Protein AF-A0A7C2NIB3-F1 (afdb_monomer)

Sequence (224 aa):
MRRVESATGSEGSAADRAAFREVQAKLGQAFFTEKTRFPPSDLFGPLLHAPRVARGVLELGGALRNLGGSATGDGASLPEDVVEFVAFVVFARMHAEAVSRGRAFAYLRPMFNHLPRALHAGVRPEAIEALRRGDDDALLPKERELAGFVRAVLDGSVDDAGWASMRDRLGTRRAIEAASYALLDFFVCRLESVFGLQDATEAELDALLKEAARGAPAARDLSL

Nearest PDB structures (foldseek):
  7bc7-assembly1_A  TM=1.531E-01  e=5.751E+00  Gallus gallus

Radius of gyration: 17.93 Å; Cα contacts (8 Å, |Δi|>4): 253; chains: 1; bounding box: 47×37×53 Å

Solvent-accessible surface area (backbone atoms only — not comparable to full-atom values): 12403 Å² total; per-residue (Å²): 134,81,60,58,66,64,52,89,64,78,62,81,52,76,66,36,33,50,33,31,52,52,42,52,50,52,47,46,44,62,68,67,73,38,90,53,96,56,82,79,72,75,58,56,43,44,32,45,71,43,17,61,57,42,40,52,52,51,51,51,55,48,41,70,70,49,69,27,65,87,44,91,59,101,60,52,46,71,50,62,27,57,52,37,47,43,46,47,45,43,34,30,54,50,19,53,54,20,56,78,66,70,42,92,57,40,49,40,33,64,46,53,70,43,46,60,56,22,30,61,52,16,38,44,69,62,45,56,50,18,43,67,71,68,37,64,84,67,33,53,72,70,56,38,53,52,44,50,50,51,51,24,55,77,70,74,61,67,47,73,66,60,51,47,53,41,26,75,62,59,33,64,68,36,37,51,49,52,53,50,49,34,52,49,50,48,51,51,53,52,49,36,55,73,42,49,58,83,61,50,50,71,67,59,43,53,52,48,51,62,56,44,62,77,74,38,58,80,61,53,75,95,77,117

Mean predicted aligned error: 6.14 Å

Secondary structure (DSSP, 8-state):
-PPPPPP-S--S-HHHHHHHHHHHHHHHHHHHSS--SSPPPTTHHHHTTSHHHHHHHHHHHHHHHHTTTT--STTPPPPHHHHHHHHHHHHHHHHHHHHHTT-S--SHHHHHHHHHHHHHHT--HHHHHHHHHT-GGGS-HHHHHHHHHHHHHHHT---HHHHHHHHHHH-HHHHHHHHHHHHHHHHHHHHHHHTTPPPPPHHHHHHHHHHHHTTPPPPPP---

Foldseek 3Di:
DDFQAFDPLPDDDPVLSVLLVVLCVVVCCVQPVDPPVFHDDPLLRNCSNVSVVSVVLCVLVVCLVCQQPPDPDPSHHDQQLLLLLLLLLLLLVQLVVCVVVVHPANSQASCLRSVLSNLQSQHDLQLSVCSNVVNLVSDDPVSSLLSVLLVCLVVVNDDPVSLVVLCVQSNNVNSVSSSSSSVSSNVSSVSCVVSVHDHDDPVSSVVSSVVSNVPGDHHDDSRD

pLDDT: mean 85.9, std 15.18, range [34.62, 98.81]

Structure (mmCIF, N/CA/C/O backbone):
data_AF-A0A7C2NIB3-F1
#
_entry.id   AF-A0A7C2NIB3-F1
#
loop_
_atom_site.group_PDB
_atom_site.id
_atom_site.type_symbol
_atom_site.label_atom_id
_atom_site.label_alt_id
_atom_site.label_comp_id
_atom_site.label_asym_id
_atom_site.label_entity_id
_atom_site.label_seq_id
_atom_site.pdbx_PDB_ins_code
_atom_site.Cartn_x
_atom_site.Cartn_y
_atom_site.Cartn_z
_atom_site.occupancy
_atom_site.B_iso_or_equiv
_atom_site.auth_seq_id
_atom_site.auth_comp_id
_atom_site.auth_asym_id
_atom_site.auth_atom_id
_atom_site.pdbx_PDB_model_num
ATOM 1 N N . MET A 1 1 ? 23.157 -7.974 -4.456 1.00 54.94 1 MET A N 1
ATOM 2 C CA . MET A 1 1 ? 22.450 -8.126 -5.749 1.00 54.94 1 MET A CA 1
ATOM 3 C C . MET A 1 1 ? 22.761 -6.896 -6.592 1.00 54.94 1 MET A C 1
ATOM 5 O O . MET A 1 1 ? 22.836 -5.825 -6.004 1.00 54.94 1 MET A O 1
ATOM 9 N N . ARG A 1 2 ? 23.022 -7.017 -7.902 1.00 67.94 2 ARG A N 1
ATOM 10 C CA . ARG A 1 2 ? 23.183 -5.829 -8.769 1.00 67.94 2 ARG A CA 1
ATOM 11 C C . ARG A 1 2 ? 21.793 -5.265 -9.094 1.00 67.94 2 ARG A C 1
ATOM 13 O O . ARG A 1 2 ? 20.890 -6.059 -9.343 1.00 67.94 2 ARG A O 1
ATOM 20 N N . ARG A 1 3 ? 21.631 -3.937 -9.052 1.00 76.12 3 ARG A N 1
ATOM 21 C CA . ARG A 1 3 ? 20.379 -3.238 -9.399 1.00 76.12 3 ARG A CA 1
ATOM 22 C C . ARG A 1 3 ? 20.019 -3.531 -10.857 1.00 76.12 3 ARG A C 1
ATOM 24 O O . ARG A 1 3 ? 20.910 -3.549 -11.705 1.00 76.12 3 ARG A O 1
ATOM 31 N N . VAL A 1 4 ? 18.736 -3.751 -11.141 1.00 76.94 4 VAL A N 1
ATOM 32 C CA . VAL A 1 4 ? 18.249 -3.861 -12.524 1.00 76.94 4 VAL A CA 1
ATOM 33 C C . VAL A 1 4 ? 18.304 -2.473 -13.171 1.00 76.94 4 VAL A C 1
ATOM 35 O O . VAL A 1 4 ? 17.746 -1.515 -12.636 1.00 76.94 4 VAL A O 1
ATOM 38 N N . GLU A 1 5 ? 19.013 -2.350 -14.293 1.00 79.19 5 GLU A N 1
ATOM 39 C CA . GLU A 1 5 ? 19.093 -1.103 -15.065 1.00 79.19 5 GLU A CA 1
ATOM 40 C C . GLU A 1 5 ? 17.757 -0.796 -15.761 1.00 79.19 5 GLU A C 1
ATOM 42 O O . GLU A 1 5 ? 16.908 -1.672 -15.903 1.00 79.19 5 GLU A O 1
ATOM 47 N N . SER A 1 6 ? 17.547 0.445 -16.204 1.00 75.12 6 SER A N 1
ATOM 48 C CA . SER A 1 6 ? 16.328 0.803 -16.948 1.00 75.12 6 SER A CA 1
ATOM 49 C C . SER A 1 6 ? 16.349 0.220 -18.364 1.00 75.12 6 SER A C 1
ATOM 51 O O . SER A 1 6 ? 17.412 0.127 -18.975 1.00 75.12 6 SER A O 1
ATOM 53 N N . ALA A 1 7 ? 15.185 -0.158 -18.895 1.00 78.56 7 ALA A N 1
ATOM 54 C CA . ALA A 1 7 ? 15.081 -0.657 -20.267 1.00 78.56 7 ALA A CA 1
ATOM 55 C C . ALA A 1 7 ? 15.297 0.450 -21.310 1.00 78.56 7 ALA A C 1
ATOM 57 O O . ALA A 1 7 ? 14.936 1.610 -21.096 1.00 78.56 7 ALA A O 1
ATOM 58 N N . THR A 1 8 ? 15.855 0.076 -22.461 1.00 79.75 8 THR A N 1
ATOM 59 C CA . THR A 1 8 ? 16.164 0.998 -23.567 1.00 79.75 8 THR A CA 1
ATOM 60 C C . THR A 1 8 ? 14.982 1.211 -24.516 1.00 79.75 8 THR A C 1
ATOM 62 O O . THR A 1 8 ? 14.983 2.161 -25.298 1.00 79.75 8 THR A O 1
ATOM 65 N N . GLY A 1 9 ? 13.974 0.335 -24.464 1.00 75.56 9 GLY A N 1
ATOM 66 C CA . GLY A 1 9 ? 12.799 0.352 -25.340 1.00 75.56 9 GLY A CA 1
ATOM 67 C C . GLY A 1 9 ? 13.006 -0.374 -26.672 1.00 75.56 9 GLY A C 1
ATOM 68 O O . GLY A 1 9 ? 12.119 -0.362 -27.531 1.00 75.56 9 GLY A O 1
ATOM 69 N N . SER A 1 10 ? 14.167 -1.008 -26.855 1.00 83.56 10 SER A N 1
ATOM 70 C CA . SER A 1 10 ? 14.494 -1.814 -28.037 1.00 83.56 10 SER A CA 1
ATOM 71 C C . SER A 1 10 ? 14.255 -3.315 -27.824 1.00 83.56 10 SER A C 1
ATOM 73 O O . SER A 1 10 ? 14.201 -4.078 -28.791 1.00 83.56 10 SER A O 1
ATOM 75 N N . GLU A 1 11 ? 14.048 -3.728 -26.575 1.00 83.12 11 GLU A N 1
ATOM 76 C CA . GLU A 1 11 ? 13.897 -5.114 -26.153 1.00 83.12 11 GLU A CA 1
ATOM 77 C C . GLU A 1 11 ? 12.531 -5.717 -26.557 1.00 83.12 11 GLU A C 1
ATOM 79 O O . GLU A 1 11 ? 11.527 -5.020 -26.724 1.00 83.12 11 GLU A O 1
ATOM 84 N N . GLY A 1 12 ? 12.480 -7.047 -26.697 1.00 86.12 12 GLY A N 1
ATOM 85 C CA . GLY A 1 12 ? 11.232 -7.811 -26.831 1.00 86.12 12 GLY A CA 1
ATOM 86 C C . GLY A 1 12 ? 10.568 -7.813 -28.216 1.00 86.12 12 GLY A C 1
ATOM 87 O O . GLY A 1 12 ? 11.168 -7.510 -29.252 1.00 86.12 12 GLY A O 1
ATOM 88 N N . SER A 1 13 ? 9.301 -8.230 -28.246 1.00 90.56 13 SER A N 1
ATOM 89 C CA . SER A 1 13 ? 8.481 -8.314 -29.460 1.00 90.56 13 SER A CA 1
ATOM 90 C C . SER A 1 13 ? 8.002 -6.934 -29.942 1.00 90.56 13 SER A C 1
ATOM 92 O O . SER A 1 13 ? 8.134 -5.921 -29.256 1.00 90.56 13 SER A O 1
ATOM 94 N N . ALA A 1 14 ? 7.386 -6.867 -31.129 1.00 89.31 14 ALA A N 1
ATOM 95 C CA . ALA A 1 14 ? 6.747 -5.631 -31.598 1.00 89.31 14 ALA A CA 1
ATOM 96 C C . ALA A 1 14 ? 5.637 -5.143 -30.644 1.00 89.31 14 ALA A C 1
ATOM 98 O O . ALA A 1 14 ? 5.482 -3.935 -30.453 1.00 89.31 14 ALA A O 1
ATOM 99 N N . ALA A 1 15 ? 4.909 -6.076 -30.020 1.00 87.38 15 ALA A N 1
ATOM 100 C CA . ALA A 1 15 ? 3.898 -5.769 -29.015 1.00 87.38 15 ALA A CA 1
ATOM 101 C C . ALA A 1 15 ? 4.524 -5.202 -27.732 1.00 87.38 15 ALA A C 1
ATOM 103 O O . ALA A 1 15 ? 3.991 -4.246 -27.173 1.00 87.38 15 ALA A O 1
ATOM 104 N N . ASP A 1 16 ? 5.678 -5.725 -27.304 1.00 79.75 16 ASP A N 1
ATOM 105 C CA . ASP A 1 16 ? 6.391 -5.213 -26.126 1.00 79.75 16 ASP A CA 1
ATOM 106 C C . ASP A 1 16 ? 6.897 -3.790 -26.364 1.00 79.75 16 ASP A C 1
ATOM 108 O O . ASP A 1 16 ? 6.645 -2.906 -25.551 1.00 79.75 16 ASP A O 1
ATOM 112 N N . ARG A 1 17 ? 7.491 -3.516 -27.532 1.00 85.62 17 ARG A N 1
ATOM 113 C CA . ARG A 1 17 ? 7.906 -2.151 -27.901 1.00 85.62 17 ARG A CA 1
ATOM 114 C C . ARG A 1 17 ? 6.730 -1.173 -27.995 1.00 85.62 17 ARG A C 1
ATOM 116 O O . ARG A 1 17 ? 6.889 0.007 -27.691 1.00 85.62 17 ARG A O 1
ATOM 123 N N . ALA A 1 18 ? 5.554 -1.628 -28.435 1.00 85.62 18 ALA A N 1
ATOM 124 C CA . ALA A 1 18 ? 4.346 -0.801 -28.445 1.00 85.62 18 ALA A CA 1
ATOM 125 C C . ALA A 1 18 ? 3.857 -0.494 -27.021 1.00 85.62 18 ALA A C 1
ATOM 127 O O . ALA A 1 18 ? 3.611 0.670 -26.708 1.00 85.62 18 ALA A O 1
ATOM 128 N N . ALA A 1 19 ? 3.800 -1.508 -26.151 1.00 81.81 19 ALA A N 1
ATOM 129 C CA . ALA A 1 19 ? 3.463 -1.334 -24.741 1.00 81.81 19 ALA A CA 1
ATOM 130 C C . ALA A 1 19 ? 4.472 -0.425 -24.021 1.00 81.81 19 ALA A C 1
ATOM 132 O O . ALA A 1 19 ? 4.061 0.427 -23.242 1.00 81.81 19 ALA A O 1
ATOM 133 N N . PHE A 1 20 ? 5.771 -0.536 -24.323 1.00 82.50 20 PHE A N 1
ATOM 134 C CA . PHE A 1 20 ? 6.809 0.336 -23.767 1.00 82.50 20 PHE A CA 1
ATOM 135 C C . PHE A 1 20 ? 6.520 1.803 -24.084 1.00 82.50 20 PHE A C 1
ATOM 137 O O . PHE A 1 20 ? 6.508 2.629 -23.178 1.00 82.50 20 PHE A O 1
ATOM 144 N N . ARG A 1 21 ? 6.224 2.133 -25.351 1.00 84.06 21 ARG A N 1
ATOM 145 C CA . ARG A 1 21 ? 5.883 3.510 -25.750 1.00 84.06 21 ARG A CA 1
ATOM 146 C C . ARG A 1 21 ? 4.613 4.011 -25.069 1.00 84.06 21 ARG A C 1
ATOM 148 O O . ARG A 1 21 ? 4.557 5.170 -24.679 1.00 84.06 21 ARG A O 1
ATOM 155 N N . GLU A 1 22 ? 3.607 3.152 -24.918 1.00 84.56 22 GLU A N 1
ATOM 156 C CA . GLU A 1 22 ? 2.363 3.498 -24.226 1.00 84.56 22 GLU A CA 1
ATOM 157 C C . GLU A 1 22 ? 2.609 3.793 -22.739 1.00 84.56 22 GLU A C 1
ATOM 159 O O . GLU A 1 22 ? 2.170 4.823 -22.230 1.00 84.56 22 GLU A O 1
ATOM 164 N N . VAL A 1 23 ? 3.354 2.919 -22.054 1.00 82.19 23 VAL A N 1
ATOM 165 C CA . VAL A 1 23 ? 3.758 3.109 -20.657 1.00 82.19 23 VAL A CA 1
ATOM 166 C C . VAL A 1 23 ? 4.600 4.370 -20.531 1.00 82.19 23 VAL A C 1
ATOM 168 O O . VAL A 1 23 ? 4.293 5.202 -19.692 1.00 82.19 23 VAL A O 1
ATOM 171 N N . GLN A 1 24 ? 5.599 4.577 -21.388 1.00 78.69 24 GLN A N 1
ATOM 172 C CA . GLN A 1 24 ? 6.429 5.779 -21.371 1.00 78.69 24 GLN A CA 1
ATOM 173 C C . GLN A 1 24 ? 5.615 7.052 -21.632 1.00 78.69 24 GLN A C 1
ATOM 175 O O . GLN A 1 24 ? 5.909 8.075 -21.031 1.00 78.69 24 GLN A O 1
ATOM 180 N N . ALA A 1 25 ? 4.586 7.014 -22.483 1.00 81.94 25 ALA A N 1
ATOM 181 C CA . ALA A 1 25 ? 3.701 8.155 -22.706 1.00 81.94 25 ALA A CA 1
ATOM 182 C C . ALA A 1 25 ? 2.814 8.437 -21.484 1.00 81.94 25 ALA A C 1
ATOM 184 O O . ALA A 1 25 ? 2.706 9.588 -21.069 1.00 81.94 25 ALA A O 1
ATOM 185 N N . LYS A 1 26 ? 2.227 7.397 -20.873 1.00 75.88 26 LYS A N 1
ATOM 186 C CA . LYS A 1 26 ? 1.416 7.512 -19.647 1.00 75.88 26 LYS A CA 1
ATOM 187 C C . LYS A 1 26 ? 2.252 7.984 -18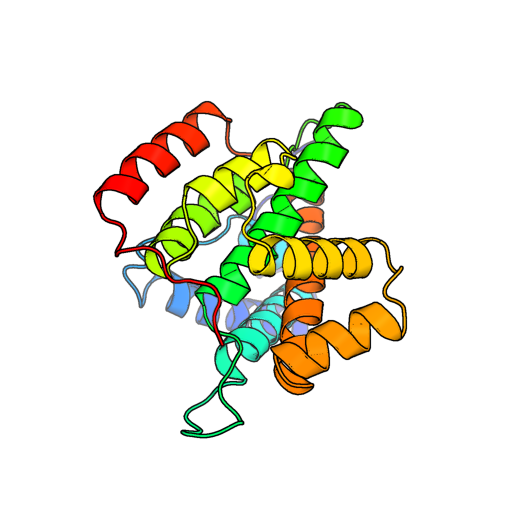.462 1.00 75.88 26 LYS A C 1
ATOM 189 O O . LYS A 1 26 ? 1.851 8.901 -17.756 1.00 75.88 26 LYS A O 1
ATOM 194 N N . LEU A 1 27 ? 3.426 7.384 -18.273 1.00 73.50 27 LEU A N 1
ATOM 195 C CA . LEU A 1 27 ? 4.393 7.801 -17.271 1.00 73.50 27 LEU A CA 1
ATOM 196 C C . LEU A 1 27 ? 4.904 9.195 -17.598 1.00 73.50 27 LEU A C 1
ATOM 198 O O . LEU A 1 27 ? 4.884 10.021 -16.722 1.00 73.50 27 LEU A O 1
ATOM 202 N N . GLY A 1 28 ? 5.265 9.522 -18.835 1.00 67.25 28 GLY A N 1
ATOM 203 C CA . GLY A 1 28 ? 5.685 10.868 -19.227 1.00 67.25 28 GLY A CA 1
ATOM 204 C C . GLY A 1 28 ? 4.611 11.922 -18.945 1.00 67.25 28 GLY A C 1
ATOM 205 O O . GLY A 1 28 ? 4.913 12.975 -18.401 1.00 67.25 28 GLY A O 1
ATOM 206 N N . GLN A 1 29 ? 3.338 11.631 -19.208 1.00 57.28 29 GLN A N 1
ATOM 207 C CA . GLN A 1 29 ? 2.247 12.497 -18.768 1.00 57.28 29 GLN A CA 1
ATOM 208 C C . GLN A 1 29 ? 2.182 12.570 -17.236 1.00 57.28 29 GLN A C 1
ATOM 210 O O . GLN A 1 29 ? 2.213 13.664 -16.690 1.00 57.28 29 GLN A O 1
ATOM 215 N N . ALA A 1 30 ? 2.196 11.455 -16.511 1.00 54.75 30 ALA A N 1
ATOM 216 C CA . ALA A 1 30 ? 2.163 11.472 -15.045 1.00 54.75 30 ALA A CA 1
ATOM 217 C C . ALA A 1 30 ? 3.418 12.099 -14.386 1.00 54.75 30 ALA A C 1
ATOM 219 O O . ALA A 1 30 ? 3.321 12.678 -13.314 1.00 54.75 30 ALA A O 1
ATOM 220 N N . PHE A 1 31 ? 4.584 12.005 -15.029 1.00 48.38 31 PHE A N 1
ATOM 221 C CA . PHE A 1 31 ? 5.898 12.476 -14.579 1.00 48.38 31 PHE A CA 1
ATOM 222 C C . PHE A 1 31 ? 6.129 13.951 -14.945 1.00 48.38 31 PHE A C 1
ATOM 224 O O . PHE A 1 31 ? 6.918 14.613 -14.276 1.00 48.38 31 PHE A O 1
ATOM 231 N N . PHE A 1 32 ? 5.493 14.460 -16.013 1.00 34.84 32 PHE A N 1
ATOM 232 C CA . PHE A 1 32 ? 5.738 15.811 -16.539 1.00 34.84 32 PHE A CA 1
ATOM 233 C C . PHE A 1 32 ? 4.500 16.726 -16.607 1.00 34.84 32 PHE A C 1
ATOM 235 O O . PHE A 1 32 ? 4.678 17.938 -16.715 1.00 34.84 32 PHE A O 1
ATOM 242 N N . THR A 1 33 ? 3.261 16.212 -16.556 1.00 35.78 33 THR A N 1
ATOM 243 C CA . THR A 1 33 ? 2.028 17.042 -16.636 1.00 35.78 33 THR A CA 1
ATOM 244 C C . THR A 1 33 ? 1.405 17.388 -15.291 1.00 35.78 33 THR A C 1
ATOM 246 O O . THR A 1 33 ? 0.602 18.314 -15.215 1.00 35.78 33 THR A O 1
ATOM 249 N N . GLU A 1 34 ? 1.875 16.781 -14.209 1.00 35.97 34 GLU A N 1
ATOM 250 C CA . GLU A 1 34 ? 1.779 17.388 -12.893 1.00 35.97 34 GLU A CA 1
ATOM 251 C C . GLU A 1 34 ? 3.192 17.738 -12.446 1.00 35.97 34 GLU A C 1
ATOM 253 O O . GLU A 1 34 ? 4.117 16.934 -12.537 1.00 35.97 34 GLU A O 1
ATOM 258 N N . LYS A 1 35 ? 3.356 18.933 -11.883 1.00 34.62 35 LYS A N 1
ATOM 259 C CA . LYS A 1 35 ? 4.322 19.129 -10.804 1.00 34.62 35 LYS A CA 1
ATOM 260 C C . LYS A 1 35 ? 3.892 18.190 -9.673 1.00 34.62 35 LYS A C 1
ATOM 262 O O . LYS A 1 35 ? 3.288 18.656 -8.707 1.00 34.62 35 LYS A O 1
ATOM 267 N N . THR A 1 36 ? 4.063 16.876 -9.825 1.00 42.44 36 THR A N 1
ATOM 268 C CA . THR A 1 36 ? 3.642 15.939 -8.798 1.00 42.44 36 THR A CA 1
ATOM 269 C C . THR A 1 36 ? 4.452 16.329 -7.581 1.00 42.44 36 THR A C 1
ATOM 271 O O . THR A 1 36 ? 5.681 16.358 -7.597 1.00 42.44 36 THR A O 1
ATOM 274 N N . ARG A 1 37 ? 3.755 16.719 -6.515 1.00 48.41 37 ARG A N 1
ATOM 275 C CA . ARG A 1 37 ? 4.363 17.110 -5.239 1.00 48.41 37 ARG A CA 1
ATOM 276 C C . ARG A 1 37 ? 5.290 16.008 -4.689 1.00 48.41 37 ARG A C 1
ATOM 278 O O . ARG A 1 37 ? 6.070 16.273 -3.782 1.00 48.41 37 ARG A O 1
ATOM 285 N N . PHE A 1 38 ? 5.217 14.803 -5.266 1.00 51.25 38 PHE A N 1
ATOM 286 C CA . PHE A 1 38 ? 5.957 13.601 -4.913 1.00 51.25 38 PHE A CA 1
ATOM 287 C C . PHE A 1 38 ? 6.632 13.008 -6.159 1.00 51.25 38 PHE A C 1
ATOM 289 O O . PHE A 1 38 ? 5.987 12.927 -7.212 1.00 51.25 38 PHE A O 1
ATOM 296 N N . PRO A 1 39 ? 7.915 12.613 -6.071 1.00 51.59 39 PRO A N 1
ATOM 297 C CA . PRO A 1 39 ? 8.613 11.980 -7.177 1.00 51.59 39 PRO A CA 1
ATOM 298 C C . PRO A 1 39 ? 7.966 10.627 -7.518 1.00 51.59 39 PRO A C 1
ATOM 300 O O . PRO A 1 39 ? 7.403 9.962 -6.644 1.00 51.59 39 PRO A O 1
ATOM 303 N N . PRO A 1 40 ? 8.027 10.206 -8.785 1.00 60.03 40 PRO A N 1
ATOM 304 C CA . PRO A 1 40 ? 7.500 8.917 -9.205 1.00 60.03 40 PRO A CA 1
ATOM 305 C C . PRO A 1 40 ? 8.293 7.759 -8.586 1.00 60.03 40 PRO A C 1
ATOM 307 O O . PRO A 1 40 ? 9.484 7.892 -8.314 1.00 60.03 40 PRO A O 1
ATOM 310 N N . SER A 1 41 ? 7.640 6.607 -8.392 1.00 71.06 41 SER A N 1
ATOM 311 C CA . SER A 1 41 ? 8.321 5.414 -7.871 1.00 71.06 41 SER A CA 1
ATOM 312 C C . SER A 1 41 ? 9.394 4.920 -8.851 1.00 71.06 41 SER A C 1
ATOM 314 O O . SER A 1 41 ? 9.122 4.681 -10.033 1.00 71.06 41 SER A O 1
ATOM 316 N N . ASP A 1 42 ? 10.595 4.688 -8.316 1.00 81.81 42 ASP A N 1
ATOM 317 C CA . ASP A 1 42 ? 11.747 4.070 -8.986 1.00 81.81 42 ASP A CA 1
ATOM 318 C C . ASP A 1 42 ? 11.441 2.676 -9.574 1.00 81.81 42 ASP A C 1
ATOM 320 O O . ASP A 1 42 ? 12.200 2.176 -10.409 1.00 81.81 42 ASP A O 1
ATOM 324 N N . LEU A 1 43 ? 10.328 2.049 -9.169 1.00 85.62 43 LEU A N 1
ATOM 325 C CA . LEU A 1 43 ? 9.849 0.751 -9.647 1.00 85.62 43 LEU A CA 1
ATOM 326 C C . LEU A 1 43 ? 9.714 0.675 -11.169 1.00 85.62 43 LEU A C 1
ATOM 328 O O . LEU A 1 43 ? 9.995 -0.368 -11.768 1.00 85.62 43 LEU A O 1
ATOM 332 N N . PHE A 1 44 ? 9.254 1.754 -11.805 1.00 85.00 44 PHE A N 1
ATOM 333 C CA . PHE A 1 44 ? 8.886 1.684 -13.215 1.00 85.00 44 PHE A CA 1
ATOM 334 C C . PHE A 1 44 ? 10.092 1.555 -14.148 1.00 85.00 44 PHE A C 1
ATOM 336 O O . PHE A 1 44 ? 9.948 0.943 -15.201 1.00 85.00 44 PHE A O 1
ATOM 343 N N . GLY A 1 45 ? 11.279 2.032 -13.758 1.00 86.12 45 GLY A N 1
ATOM 344 C CA . GLY A 1 45 ? 12.497 1.889 -14.567 1.00 86.12 45 GLY A CA 1
ATOM 345 C C . GLY A 1 45 ? 12.810 0.421 -14.902 1.00 86.12 45 GLY A C 1
ATOM 346 O O . GLY A 1 45 ? 12.823 0.061 -16.082 1.00 86.12 45 GLY A O 1
ATOM 347 N N . PRO A 1 46 ? 12.989 -0.455 -13.895 1.00 88.62 46 PRO A N 1
ATOM 348 C CA . PRO A 1 46 ? 13.143 -1.895 -14.106 1.00 88.62 46 PRO A CA 1
ATOM 349 C C . PRO A 1 46 ? 11.934 -2.577 -14.759 1.00 88.62 46 PRO A C 1
ATOM 351 O O . PRO A 1 46 ? 12.111 -3.458 -15.601 1.00 88.62 46 PRO A O 1
ATOM 354 N N . LEU A 1 47 ? 10.700 -2.178 -14.416 1.00 88.81 47 LEU A N 1
ATOM 355 C CA . LEU A 1 47 ? 9.494 -2.793 -14.993 1.00 88.81 47 LEU A CA 1
ATOM 356 C C . LEU A 1 47 ? 9.372 -2.602 -16.505 1.00 88.81 47 LEU A C 1
ATOM 358 O O . LEU A 1 47 ? 8.696 -3.395 -17.160 1.00 88.81 47 LEU A O 1
ATOM 362 N N . LEU A 1 48 ? 10.029 -1.595 -17.081 1.00 87.31 48 LEU A N 1
ATOM 363 C CA . LEU A 1 48 ? 10.021 -1.380 -18.525 1.00 87.31 48 LEU A CA 1
ATOM 364 C C . LEU A 1 48 ? 10.711 -2.502 -19.320 1.00 87.31 48 LEU A C 1
ATOM 366 O O . LEU A 1 48 ? 10.462 -2.606 -20.518 1.00 87.31 48 LEU A O 1
ATOM 370 N N . HIS A 1 49 ? 11.487 -3.387 -18.677 1.00 86.56 49 HIS A N 1
ATOM 371 C CA . HIS A 1 49 ? 11.956 -4.639 -19.299 1.00 86.56 49 HIS A CA 1
ATOM 372 C C . HIS A 1 49 ? 10.813 -5.630 -19.568 1.00 86.56 49 HIS A C 1
ATOM 374 O O . HIS A 1 49 ? 10.935 -6.516 -20.409 1.00 86.56 49 HIS A O 1
ATOM 380 N N . ALA A 1 50 ? 9.685 -5.470 -18.874 1.00 92.06 50 ALA A N 1
ATOM 381 C CA . ALA A 1 50 ? 8.456 -6.233 -19.053 1.00 92.06 50 ALA A CA 1
ATOM 382 C C . ALA A 1 50 ? 7.271 -5.268 -19.269 1.00 92.06 50 ALA A C 1
ATOM 384 O O . ALA A 1 50 ? 6.373 -5.167 -18.428 1.00 92.06 50 ALA A O 1
ATOM 385 N N . PRO A 1 51 ? 7.217 -4.550 -20.405 1.00 86.19 51 PRO A N 1
ATOM 386 C CA . PRO A 1 51 ? 6.325 -3.402 -20.580 1.00 86.19 51 PRO A CA 1
ATOM 387 C C . PRO A 1 51 ? 4.834 -3.760 -20.504 1.00 86.19 51 PRO A C 1
ATOM 389 O O . PRO A 1 51 ? 4.017 -2.941 -20.088 1.00 86.19 51 PRO A O 1
ATOM 392 N N . ARG A 1 52 ? 4.458 -5.001 -20.835 1.00 89.88 52 ARG A N 1
ATOM 393 C CA . ARG A 1 52 ? 3.084 -5.497 -20.645 1.00 89.88 52 ARG A CA 1
ATOM 394 C C . ARG A 1 52 ? 2.710 -5.635 -19.167 1.00 89.88 52 ARG A C 1
ATOM 396 O O . ARG A 1 52 ? 1.573 -5.344 -18.809 1.00 89.88 52 ARG A O 1
ATOM 403 N N . VAL A 1 53 ? 3.658 -6.045 -18.322 1.00 91.56 53 VAL A N 1
ATOM 404 C CA . VAL A 1 53 ? 3.476 -6.103 -16.863 1.00 91.56 53 VAL A CA 1
ATOM 405 C C . VAL A 1 53 ? 3.392 -4.687 -16.305 1.00 91.56 53 VAL A C 1
ATOM 407 O O . VAL A 1 53 ? 2.449 -4.385 -15.581 1.00 91.56 53 VAL A O 1
ATOM 410 N N . ALA A 1 54 ? 4.307 -3.799 -16.710 1.00 89.00 54 ALA A N 1
ATOM 411 C CA . ALA A 1 54 ? 4.278 -2.388 -16.322 1.00 89.00 54 ALA A CA 1
ATOM 412 C C . ALA A 1 54 ? 2.92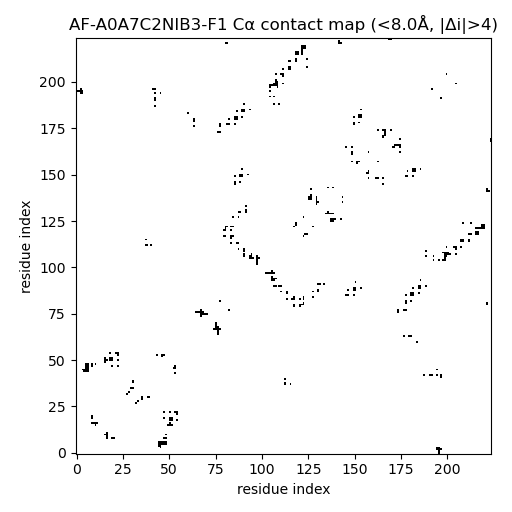4 -1.737 -16.649 1.00 89.00 54 ALA A C 1
ATOM 414 O O . ALA A 1 54 ? 2.329 -1.069 -15.803 1.00 89.00 54 ALA A O 1
ATOM 415 N N . ARG A 1 55 ? 2.399 -1.993 -17.855 1.00 87.44 55 ARG A N 1
ATOM 416 C CA . ARG A 1 55 ? 1.078 -1.518 -18.266 1.00 87.44 55 ARG A CA 1
ATOM 417 C C . ARG A 1 55 ? -0.036 -2.088 -17.392 1.00 87.44 55 ARG A C 1
ATOM 419 O O . ARG A 1 55 ? -0.864 -1.316 -16.932 1.00 87.44 55 ARG A O 1
ATOM 426 N N . GLY A 1 56 ? -0.036 -3.395 -17.129 1.00 91.31 56 GLY A N 1
ATOM 427 C CA . GLY A 1 56 ? -1.044 -4.030 -16.274 1.00 91.31 56 GLY A CA 1
ATOM 428 C C . GLY A 1 56 ? -1.062 -3.467 -14.849 1.00 91.31 56 GLY A C 1
ATOM 429 O O . GLY A 1 56 ? -2.134 -3.225 -14.305 1.00 91.31 56 GLY A O 1
ATOM 430 N N . VAL A 1 57 ? 0.109 -3.178 -14.269 1.00 90.81 57 VAL A N 1
ATOM 431 C CA . VAL A 1 57 ? 0.219 -2.522 -12.952 1.00 90.81 57 VAL A CA 1
ATOM 432 C C . VAL A 1 57 ? -0.367 -1.110 -12.986 1.00 90.81 57 VAL A C 1
ATOM 434 O O . VAL A 1 57 ? -1.140 -0.749 -12.100 1.00 90.81 57 VAL A O 1
ATOM 437 N N . LEU A 1 58 ? -0.051 -0.321 -14.019 1.00 85.75 58 LEU A N 1
ATOM 438 C CA . LEU A 1 58 ? -0.608 1.026 -14.189 1.00 85.75 58 LEU A CA 1
ATOM 439 C C . LEU A 1 58 ? -2.119 1.012 -14.420 1.00 85.75 58 LEU A C 1
ATOM 441 O O . LEU A 1 58 ? -2.825 1.852 -13.873 1.00 85.75 58 LEU A O 1
ATOM 445 N N . GLU A 1 59 ? -2.617 0.077 -15.224 1.00 87.75 59 GLU A N 1
ATOM 446 C CA . GLU A 1 59 ? -4.046 -0.076 -15.498 1.00 87.75 59 GLU A CA 1
ATOM 447 C C . GLU A 1 59 ? -4.802 -0.512 -14.248 1.00 87.75 59 GLU A C 1
ATOM 449 O O . GLU A 1 59 ? -5.846 0.060 -13.961 1.00 87.75 59 GLU A O 1
ATOM 454 N N . LEU A 1 60 ? -4.264 -1.453 -13.469 1.00 89.31 60 LEU A N 1
ATOM 455 C CA . LEU A 1 60 ? -4.878 -1.886 -12.217 1.00 89.31 60 LEU A CA 1
ATOM 456 C C . LEU A 1 60 ? -4.874 -0.767 -11.170 1.00 89.31 60 LEU A C 1
ATOM 458 O O . LEU A 1 60 ? -5.922 -0.455 -10.612 1.00 89.31 60 LEU A O 1
ATOM 462 N N . GLY A 1 61 ? -3.729 -0.118 -10.936 1.00 86.62 61 GLY A N 1
ATOM 463 C CA . GLY A 1 61 ? -3.645 1.007 -10.000 1.00 86.62 61 GLY A CA 1
ATOM 464 C C . GLY A 1 61 ? -4.504 2.195 -10.441 1.00 86.62 61 GLY A C 1
ATOM 465 O O . GLY A 1 61 ? -5.187 2.814 -9.628 1.00 86.62 61 GLY A O 1
ATOM 466 N N . GLY A 1 62 ? -4.526 2.485 -11.743 1.00 82.38 62 GLY A N 1
ATOM 467 C CA . GLY A 1 62 ? -5.382 3.505 -12.338 1.00 82.38 62 GLY A CA 1
ATOM 468 C C . GLY A 1 62 ? -6.864 3.157 -12.239 1.00 82.38 62 GLY A C 1
ATOM 469 O O . GLY A 1 62 ? -7.660 4.036 -11.930 1.00 82.38 62 GLY A O 1
ATOM 470 N N . ALA A 1 63 ? -7.245 1.895 -12.446 1.00 84.00 63 ALA A N 1
ATOM 471 C CA . ALA A 1 63 ? -8.609 1.428 -12.242 1.00 84.00 63 ALA A CA 1
ATOM 472 C C . ALA A 1 63 ? -8.998 1.593 -10.774 1.00 84.00 63 ALA A C 1
ATOM 474 O O . ALA A 1 63 ? -9.978 2.262 -10.499 1.00 84.00 63 ALA A O 1
ATOM 475 N N . LEU A 1 64 ? -8.204 1.116 -9.817 1.00 83.88 64 LEU A N 1
ATOM 476 C CA . LEU A 1 64 ? -8.519 1.273 -8.394 1.00 83.88 64 LEU A CA 1
ATOM 477 C C . LEU A 1 64 ? -8.672 2.744 -7.964 1.00 83.88 64 LEU A C 1
ATOM 479 O O . LEU A 1 64 ? -9.522 3.046 -7.127 1.00 83.88 64 LEU A O 1
ATOM 483 N N . ARG A 1 65 ? -7.912 3.674 -8.560 1.00 76.00 65 ARG A N 1
ATOM 484 C CA . ARG A 1 65 ? -8.038 5.122 -8.294 1.00 76.00 65 ARG A CA 1
ATOM 485 C C . ARG A 1 65 ? -9.224 5.773 -9.016 1.00 76.00 65 ARG A C 1
ATOM 487 O O . ARG A 1 65 ? -9.827 6.692 -8.476 1.00 76.00 65 ARG A O 1
ATOM 494 N N . ASN A 1 66 ? -9.574 5.299 -10.213 1.00 66.56 66 ASN A N 1
ATOM 495 C CA . ASN A 1 66 ? -10.619 5.879 -11.070 1.00 66.56 66 ASN A CA 1
ATOM 496 C C . ASN A 1 66 ? -11.943 5.106 -11.071 1.00 66.56 66 ASN A C 1
ATOM 498 O O . ASN A 1 66 ? -12.903 5.550 -11.699 1.00 66.56 66 ASN A O 1
ATOM 502 N N . LEU A 1 67 ? -12.037 3.971 -10.376 1.00 54.62 67 LEU A N 1
ATOM 503 C CA . LEU A 1 67 ? -13.270 3.198 -10.260 1.00 54.62 67 LEU A CA 1
ATOM 504 C C . LEU A 1 67 ? -14.385 4.094 -9.683 1.00 54.62 67 LEU A C 1
ATOM 506 O O . LEU A 1 67 ? -15.545 3.914 -10.038 1.00 54.62 67 LEU A O 1
ATOM 510 N N . GLY A 1 68 ? -14.060 5.128 -8.901 1.00 44.41 68 GLY A N 1
ATOM 511 C CA . GLY A 1 68 ? -15.000 6.145 -8.405 1.00 44.41 68 GLY A CA 1
ATOM 512 C C . GLY A 1 68 ? -15.383 7.275 -9.365 1.00 44.41 68 GLY A C 1
ATOM 513 O O . GLY A 1 68 ? -15.888 8.288 -8.889 1.00 44.41 68 GLY A O 1
ATOM 514 N N . GLY A 1 69 ? -15.135 7.158 -10.674 1.00 42.53 69 GLY A N 1
ATOM 515 C CA . GLY A 1 69 ? -15.446 8.202 -11.656 1.00 42.53 69 GLY A CA 1
ATOM 516 C C . GLY A 1 69 ? -16.861 8.786 -11.510 1.00 42.53 69 GLY A C 1
ATOM 517 O O . GLY A 1 69 ? -17.851 8.108 -11.768 1.00 42.53 69 GLY A O 1
ATOM 518 N N . SER A 1 70 ? -16.918 10.052 -11.075 1.00 43.75 70 SER A N 1
ATOM 519 C CA . SER A 1 70 ?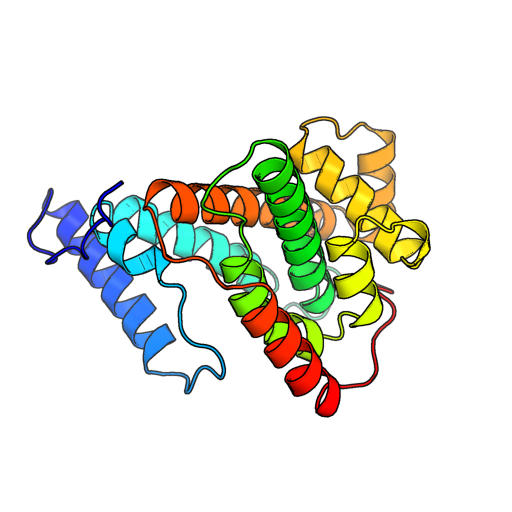 -18.029 11.026 -11.105 1.00 43.75 70 SER A CA 1
ATOM 520 C C . SER A 1 70 ? -19.442 10.594 -10.680 1.00 43.75 70 SER A C 1
ATOM 522 O O . SER A 1 70 ? -20.395 11.320 -10.962 1.00 43.75 70 SER A O 1
ATOM 524 N N . ALA A 1 71 ? -19.631 9.461 -10.009 1.00 41.47 71 ALA A N 1
ATOM 525 C CA . ALA A 1 71 ? -20.942 9.096 -9.485 1.00 41.47 71 ALA A CA 1
ATOM 526 C C . ALA A 1 71 ? -21.142 9.746 -8.107 1.00 41.47 71 ALA A C 1
ATOM 528 O O . ALA A 1 71 ? -20.707 9.217 -7.087 1.00 41.47 71 ALA A O 1
ATOM 529 N N . THR A 1 72 ? -21.803 10.903 -8.062 1.00 43.53 72 THR A N 1
ATOM 530 C CA . THR A 1 72 ? -22.376 11.422 -6.814 1.00 43.53 72 THR A CA 1
ATOM 531 C C . THR A 1 72 ? -23.454 10.442 -6.329 1.00 43.53 72 THR A C 1
ATOM 533 O O . THR A 1 72 ? -24.533 10.386 -6.914 1.00 43.53 72 THR A O 1
ATOM 536 N N . GLY A 1 73 ? -23.139 9.630 -5.312 1.00 52.78 73 GLY A N 1
ATOM 537 C CA . GLY A 1 73 ? -24.020 8.623 -4.696 1.00 52.78 73 GLY A CA 1
ATOM 538 C C . GLY A 1 73 ? -23.246 7.443 -4.078 1.00 52.78 73 GLY A C 1
ATOM 539 O O . GLY A 1 73 ? -22.015 7.465 -4.053 1.00 52.78 73 GLY A O 1
ATOM 540 N N . ASP A 1 74 ? -23.954 6.387 -3.649 1.00 48.53 74 ASP A N 1
ATOM 541 C CA . ASP A 1 74 ? -23.436 5.127 -3.048 1.00 48.53 74 ASP A CA 1
ATOM 542 C C . ASP A 1 74 ? -22.400 4.351 -3.908 1.00 48.53 74 ASP A C 1
ATOM 544 O O . ASP A 1 74 ? -21.937 3.271 -3.543 1.00 48.53 74 ASP A O 1
ATOM 548 N N . GLY A 1 75 ? -22.012 4.895 -5.066 1.00 54.62 75 GLY A N 1
ATOM 549 C CA . GLY A 1 75 ? -20.974 4.391 -5.967 1.00 54.62 75 GLY A CA 1
ATOM 550 C C . GLY A 1 75 ? -19.615 5.096 -5.856 1.00 54.62 75 GLY A C 1
ATOM 551 O O . GLY A 1 75 ? -18.762 4.856 -6.711 1.00 54.62 75 GLY A O 1
ATOM 552 N N . ALA A 1 76 ? -19.403 5.965 -4.864 1.00 64.56 76 ALA A N 1
ATOM 553 C CA . ALA A 1 76 ? -18.131 6.665 -4.678 1.00 64.56 76 ALA A CA 1
ATOM 554 C C . ALA A 1 76 ? -16.988 5.699 -4.302 1.00 64.56 76 ALA A C 1
ATOM 556 O O . ALA A 1 76 ? -17.171 4.822 -3.450 1.00 64.56 76 ALA A O 1
ATOM 557 N N . SER A 1 77 ? -15.812 5.890 -4.914 1.00 79.19 77 SER A N 1
ATOM 558 C CA . SER A 1 77 ? -14.587 5.122 -4.633 1.00 79.19 77 SER A CA 1
ATOM 559 C C . SER A 1 77 ? -14.232 5.107 -3.154 1.00 79.19 77 SER A C 1
ATOM 561 O O . SER A 1 77 ? -14.669 5.964 -2.379 1.00 79.19 77 SER A O 1
ATOM 563 N N . LEU A 1 78 ? -13.384 4.151 -2.783 1.00 87.44 78 LEU A N 1
ATOM 564 C CA . LEU A 1 78 ? -12.668 4.183 -1.521 1.00 87.44 78 LEU A CA 1
ATOM 565 C C . LEU A 1 78 ? -12.020 5.573 -1.313 1.00 87.44 78 LEU A C 1
ATOM 567 O O . LEU A 1 78 ? -11.314 6.049 -2.209 1.00 87.44 78 LEU A O 1
ATOM 571 N N . PRO A 1 79 ? -12.283 6.246 -0.180 1.00 90.00 79 PRO A N 1
ATOM 572 C CA . PRO A 1 79 ? -11.653 7.520 0.148 1.00 90.00 79 PRO A CA 1
ATOM 573 C C . PRO A 1 79 ? -10.130 7.434 0.168 1.00 90.00 79 PRO A C 1
ATOM 575 O O . PRO A 1 79 ? -9.564 6.399 0.521 1.00 90.00 79 PRO A O 1
ATOM 578 N N . GLU A 1 80 ? -9.465 8.537 -0.168 1.00 89.62 80 GLU A N 1
ATOM 579 C CA . GLU A 1 80 ? -8.003 8.574 -0.261 1.00 89.62 80 GLU A CA 1
ATOM 580 C C . GLU A 1 80 ? -7.315 8.288 1.084 1.00 89.62 80 GLU A C 1
ATOM 582 O O . GLU A 1 80 ? -6.312 7.586 1.109 1.00 89.62 80 GLU A O 1
ATOM 587 N N . ASP A 1 81 ? -7.867 8.740 2.211 1.00 93.06 81 ASP A N 1
ATOM 588 C CA . ASP A 1 81 ? -7.342 8.420 3.545 1.00 93.06 81 ASP A CA 1
ATOM 589 C C . ASP A 1 81 ? -7.438 6.925 3.858 1.00 93.06 81 ASP A C 1
ATOM 591 O O . ASP A 1 81 ? -6.496 6.349 4.398 1.00 93.06 81 ASP A O 1
ATOM 595 N N . VAL A 1 82 ? -8.527 6.267 3.460 1.00 95.00 82 VAL A N 1
ATOM 596 C CA . VAL A 1 82 ? -8.672 4.814 3.603 1.00 95.00 82 VAL A CA 1
ATOM 597 C C . VAL A 1 82 ? -7.683 4.069 2.702 1.00 95.00 82 VAL A C 1
ATOM 599 O O . VAL A 1 82 ? -7.047 3.124 3.164 1.00 95.00 82 VAL A O 1
ATOM 602 N N . VAL A 1 83 ? -7.512 4.498 1.445 1.00 94.75 83 VAL A N 1
ATOM 603 C CA . VAL A 1 83 ? -6.526 3.919 0.509 1.00 94.75 83 VAL A CA 1
ATOM 604 C C . VAL A 1 83 ? -5.115 4.010 1.086 1.00 94.75 83 VAL A C 1
ATOM 606 O O . VAL A 1 83 ? -4.400 3.012 1.155 1.00 94.75 83 VAL A O 1
ATOM 609 N N . GLU A 1 84 ? -4.716 5.197 1.533 1.00 95.38 84 GLU A N 1
ATOM 610 C CA . GLU A 1 84 ? -3.372 5.418 2.057 1.00 95.38 84 GLU A CA 1
ATOM 611 C C . GLU A 1 84 ? -3.171 4.731 3.420 1.00 95.38 84 GLU A C 1
ATOM 613 O O . GLU A 1 84 ? -2.091 4.208 3.689 1.00 95.38 84 GLU A O 1
ATOM 618 N N . PHE A 1 85 ? -4.209 4.624 4.259 1.00 97.88 85 PHE A N 1
ATOM 619 C CA . PHE A 1 85 ? -4.145 3.820 5.482 1.00 97.88 85 PHE A CA 1
ATOM 620 C C . PHE A 1 85 ? -3.920 2.331 5.176 1.00 97.88 85 PHE A C 1
ATOM 622 O O . PHE A 1 85 ? -3.049 1.711 5.787 1.00 97.88 85 PHE A O 1
ATOM 629 N N . VAL A 1 86 ? -4.649 1.758 4.206 1.00 98.31 86 VAL A N 1
ATOM 630 C CA . VAL A 1 86 ? -4.446 0.368 3.747 1.00 98.31 86 VAL A CA 1
ATOM 631 C C . VAL A 1 86 ? -2.995 0.155 3.311 1.00 98.31 86 VAL A C 1
ATOM 633 O O . VAL A 1 86 ? -2.360 -0.792 3.781 1.00 98.31 86 VAL A O 1
ATOM 636 N N . ALA A 1 87 ? -2.449 1.063 2.497 1.00 97.00 87 ALA A N 1
ATOM 637 C CA . ALA A 1 87 ? -1.059 1.007 2.050 1.00 97.00 87 ALA A CA 1
ATOM 638 C C . ALA A 1 87 ? -0.080 0.980 3.241 1.00 97.00 87 ALA A C 1
ATOM 640 O O . ALA A 1 87 ? 0.792 0.113 3.321 1.00 97.00 87 ALA A O 1
ATOM 641 N N . PHE A 1 88 ? -0.271 1.852 4.238 1.00 98.00 88 PHE A N 1
ATOM 642 C CA . PHE A 1 88 ? 0.568 1.877 5.442 1.00 98.00 88 PHE A CA 1
ATOM 643 C C . PHE A 1 88 ? 0.485 0.595 6.280 1.00 98.00 88 PHE A C 1
ATOM 645 O O . PHE A 1 88 ? 1.508 0.165 6.819 1.00 98.00 88 PHE A O 1
ATOM 652 N N . VAL A 1 89 ? -0.682 -0.055 6.364 1.00 98.69 89 VAL A N 1
ATOM 653 C CA . VAL A 1 89 ? -0.803 -1.364 7.031 1.00 98.69 89 VAL A CA 1
ATOM 654 C C . VAL A 1 89 ? 0.031 -2.418 6.297 1.00 98.69 89 VAL A C 1
ATOM 656 O O . VAL A 1 89 ? 0.760 -3.178 6.945 1.00 98.69 89 VAL A O 1
ATOM 659 N N . VAL A 1 90 ? -0.028 -2.447 4.960 1.00 98.56 90 VAL A N 1
ATOM 660 C CA . VAL A 1 90 ? 0.778 -3.358 4.131 1.00 98.56 90 VAL A CA 1
ATOM 661 C C . VAL A 1 90 ? 2.264 -3.106 4.356 1.00 98.56 90 VAL A C 1
ATOM 663 O O . VAL A 1 90 ? 3.006 -4.036 4.680 1.00 98.56 90 VAL A O 1
ATOM 666 N N . PHE A 1 91 ? 2.706 -1.853 4.241 1.00 97.69 91 PHE A N 1
ATOM 667 C CA . PHE A 1 91 ? 4.118 -1.508 4.369 1.00 97.69 91 PHE A CA 1
ATOM 668 C C . PHE A 1 91 ? 4.652 -1.838 5.761 1.00 97.69 91 PHE A C 1
ATOM 670 O O . PHE A 1 91 ? 5.722 -2.433 5.871 1.00 97.69 91 PHE A O 1
ATOM 677 N N . ALA A 1 92 ? 3.900 -1.530 6.823 1.00 97.94 92 ALA A N 1
ATOM 678 C CA . ALA A 1 92 ? 4.302 -1.832 8.196 1.00 97.94 92 ALA A CA 1
ATOM 679 C C . ALA A 1 92 ? 4.430 -3.342 8.434 1.00 97.94 92 ALA A C 1
ATOM 681 O O . ALA A 1 92 ? 5.414 -3.808 9.013 1.00 97.94 92 ALA A O 1
ATOM 682 N N . ARG A 1 93 ? 3.479 -4.131 7.916 1.00 97.75 93 ARG A N 1
ATOM 683 C CA . ARG A 1 93 ? 3.530 -5.597 7.976 1.00 97.75 93 ARG A CA 1
ATOM 684 C C . ARG A 1 93 ? 4.754 -6.147 7.244 1.00 97.75 93 ARG A C 1
ATOM 686 O O . ARG A 1 93 ? 5.462 -6.996 7.787 1.00 97.75 93 ARG A O 1
ATOM 693 N N . MET A 1 94 ? 5.013 -5.662 6.032 1.00 97.31 94 MET A N 1
ATOM 694 C CA . MET A 1 94 ? 6.147 -6.105 5.222 1.00 97.31 94 MET A CA 1
ATOM 695 C C . MET A 1 94 ? 7.491 -5.692 5.825 1.00 97.31 94 MET A C 1
ATOM 697 O O . MET A 1 94 ? 8.427 -6.495 5.821 1.00 97.31 94 MET A O 1
ATOM 701 N N . HIS A 1 95 ? 7.575 -4.485 6.387 1.00 96.44 95 HIS A N 1
ATOM 702 C CA . HIS A 1 95 ? 8.731 -3.998 7.133 1.00 96.44 95 HIS A CA 1
ATOM 703 C C . HIS A 1 95 ? 9.046 -4.908 8.324 1.00 96.44 95 HIS A C 1
ATOM 705 O O . HIS A 1 95 ? 10.152 -5.442 8.409 1.00 96.44 95 HIS A O 1
ATOM 711 N N . ALA A 1 96 ? 8.059 -5.177 9.187 1.00 96.12 96 ALA A N 1
ATOM 712 C CA . ALA A 1 96 ? 8.235 -6.053 10.345 1.00 96.12 96 ALA A CA 1
ATOM 713 C C . ALA A 1 96 ? 8.700 -7.467 9.940 1.00 96.12 96 ALA A C 1
ATOM 715 O O . ALA A 1 96 ? 9.632 -8.018 10.534 1.00 96.12 96 ALA A O 1
ATOM 716 N N . GLU A 1 97 ? 8.116 -8.045 8.881 1.00 95.81 97 GLU A N 1
ATOM 717 C CA . GLU A 1 97 ? 8.555 -9.333 8.326 1.00 95.81 97 GLU A CA 1
ATOM 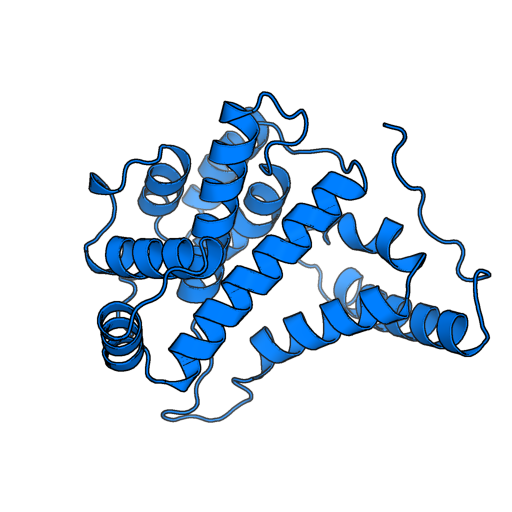718 C C . GLU A 1 97 ? 10.011 -9.267 7.830 1.00 95.81 97 GLU A C 1
ATOM 720 O O . GLU A 1 97 ? 10.803 -10.161 8.134 1.00 95.81 97 GLU A O 1
ATOM 725 N N . ALA A 1 98 ? 10.389 -8.225 7.083 1.00 95.06 98 ALA A N 1
ATOM 726 C CA . ALA A 1 98 ? 11.751 -8.055 6.580 1.00 95.06 98 ALA A CA 1
ATOM 727 C C . ALA A 1 98 ? 12.781 -7.913 7.701 1.00 95.06 98 ALA A C 1
ATOM 729 O O . ALA A 1 98 ? 13.791 -8.621 7.669 1.00 95.06 98 ALA A O 1
ATOM 730 N N . VAL A 1 99 ? 12.513 -7.056 8.690 1.00 95.00 99 VAL A N 1
ATOM 731 C CA . VAL A 1 99 ? 13.388 -6.838 9.848 1.00 95.00 99 VAL A CA 1
ATOM 732 C C . VAL A 1 99 ? 13.560 -8.134 10.635 1.00 95.00 99 VAL A C 1
ATOM 734 O O . VAL A 1 99 ? 14.691 -8.543 10.888 1.00 95.00 99 VAL A O 1
ATOM 737 N N . SER A 1 100 ? 12.466 -8.850 10.924 1.00 96.12 100 SER A N 1
ATOM 738 C CA . SER A 1 100 ? 12.527 -10.134 11.646 1.00 96.12 100 SER A CA 1
ATOM 739 C C . SER A 1 100 ? 13.367 -11.200 10.931 1.00 96.12 100 SER A C 1
ATOM 741 O O . SER A 1 100 ? 13.912 -12.101 11.565 1.00 96.12 100 SER A O 1
ATOM 743 N N . ARG A 1 101 ? 13.498 -11.093 9.603 1.00 95.50 101 ARG A N 1
ATOM 744 C CA . ARG A 1 101 ? 14.270 -12.008 8.753 1.00 95.50 101 ARG A CA 1
ATOM 745 C C . ARG A 1 101 ? 15.647 -11.464 8.364 1.00 95.50 101 ARG A C 1
ATOM 747 O O . ARG A 1 101 ? 16.318 -12.093 7.548 1.00 95.50 101 ARG A O 1
ATOM 754 N N . GLY A 1 102 ? 16.054 -10.304 8.885 1.00 91.69 102 GLY A N 1
ATOM 755 C CA . GLY A 1 102 ? 17.337 -9.673 8.563 1.00 91.69 102 GLY A CA 1
ATOM 756 C C . GLY A 1 102 ? 17.499 -9.320 7.080 1.00 91.69 102 GLY A C 1
ATOM 757 O O . GLY A 1 102 ? 18.593 -9.450 6.530 1.00 91.69 102 GLY A O 1
ATOM 758 N N . ARG A 1 103 ? 16.416 -8.934 6.392 1.00 89.62 103 ARG A N 1
ATOM 759 C CA . ARG A 1 103 ? 16.478 -8.549 4.974 1.00 89.62 103 ARG A CA 1
ATOM 760 C C . ARG A 1 103 ? 17.069 -7.152 4.809 1.00 89.62 103 ARG A C 1
ATOM 762 O O . ARG A 1 103 ? 16.763 -6.250 5.574 1.00 89.62 103 ARG A O 1
ATOM 769 N N . ALA A 1 104 ? 17.858 -6.971 3.750 1.00 80.38 104 ALA A N 1
ATOM 770 C CA . ALA A 1 104 ? 18.462 -5.679 3.420 1.00 80.38 104 ALA A CA 1
ATOM 771 C C . ALA A 1 104 ? 17.442 -4.627 2.939 1.00 80.38 104 ALA A C 1
ATOM 773 O O . ALA A 1 104 ? 17.663 -3.441 3.140 1.00 80.38 104 ALA A O 1
ATOM 774 N N . PHE A 1 105 ? 16.348 -5.057 2.299 1.00 86.31 105 PHE A N 1
ATOM 775 C CA . PHE A 1 105 ? 15.229 -4.191 1.922 1.00 86.31 105 PHE A CA 1
ATOM 776 C C . PHE A 1 105 ? 14.117 -4.354 2.962 1.00 86.31 105 PHE A C 1
ATOM 778 O O . PHE A 1 105 ? 13.553 -5.446 3.091 1.00 86.31 105 PHE A O 1
ATOM 785 N N . ALA A 1 106 ? 13.845 -3.286 3.702 1.00 89.88 106 ALA A N 1
ATOM 786 C CA . ALA A 1 106 ? 12.910 -3.210 4.816 1.00 89.88 106 ALA A CA 1
ATOM 787 C C . ALA A 1 106 ? 11.632 -2.421 4.473 1.00 89.88 106 ALA A C 1
ATOM 789 O O . ALA A 1 106 ? 10.838 -2.149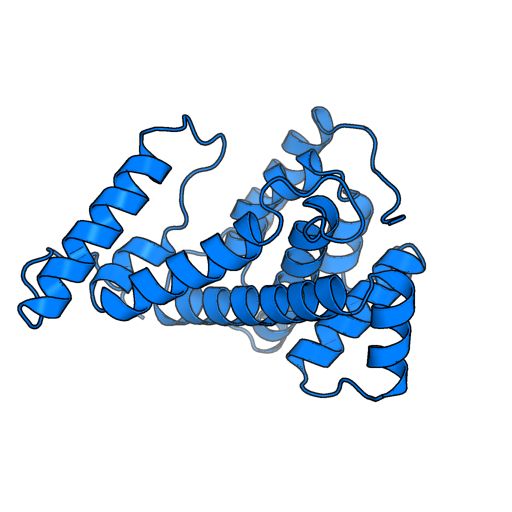 5.365 1.00 89.88 106 ALA A O 1
ATOM 790 N N . TYR A 1 107 ? 11.393 -2.102 3.197 1.00 90.56 107 TYR A N 1
ATOM 791 C CA . TYR A 1 107 ? 10.154 -1.486 2.701 1.00 90.56 107 TYR A CA 1
ATOM 792 C C . TYR A 1 107 ? 9.851 -0.101 3.300 1.00 90.56 107 TYR A C 1
ATOM 794 O O . TYR A 1 107 ? 8.690 0.296 3.409 1.00 90.56 107 TYR A O 1
ATOM 802 N N . LEU A 1 108 ? 10.888 0.666 3.638 1.00 92.62 108 LEU A N 1
ATOM 803 C CA . LEU A 1 108 ? 10.750 2.051 4.096 1.00 92.62 108 LEU A CA 1
ATOM 804 C C . LEU A 1 108 ? 10.516 3.021 2.929 1.00 92.62 108 LEU A C 1
ATOM 806 O O . LEU A 1 108 ? 9.863 4.048 3.096 1.00 92.62 108 LEU A O 1
ATOM 810 N N . ARG A 1 109 ? 11.000 2.700 1.725 1.00 91.69 109 ARG A N 1
ATOM 811 C CA . ARG A 1 109 ? 10.823 3.500 0.507 1.00 91.69 109 ARG A CA 1
ATOM 812 C C . ARG A 1 109 ? 9.352 3.606 0.082 1.00 91.69 109 ARG A C 1
ATOM 814 O O . ARG A 1 109 ? 8.923 4.734 -0.157 1.00 91.69 109 ARG A O 1
ATOM 821 N N . PRO A 1 110 ? 8.550 2.522 0.041 1.00 91.88 110 PRO A N 1
ATOM 822 C CA . PRO A 1 110 ? 7.103 2.630 -0.141 1.00 91.88 110 PRO A CA 1
ATOM 823 C C . PRO A 1 110 ? 6.438 3.575 0.867 1.00 91.88 110 PRO A C 1
ATOM 825 O O . PRO A 1 110 ? 5.712 4.481 0.461 1.00 91.88 110 PRO A O 1
ATOM 828 N N . MET A 1 111 ? 6.756 3.450 2.164 1.00 93.88 111 MET A N 1
ATOM 829 C CA . MET A 1 111 ? 6.229 4.364 3.190 1.00 93.88 111 MET A CA 1
ATOM 830 C C . MET A 1 111 ? 6.620 5.812 2.905 1.00 93.88 111 MET A C 1
ATOM 832 O O . MET A 1 111 ? 5.773 6.697 2.947 1.00 93.88 111 MET A O 1
ATOM 836 N N . PHE A 1 112 ? 7.891 6.050 2.578 1.00 92.31 112 PHE A N 1
ATOM 837 C CA . PHE A 1 112 ? 8.415 7.372 2.251 1.00 92.31 112 PHE A CA 1
ATOM 838 C C . PHE A 1 112 ? 7.647 8.011 1.084 1.00 92.31 112 PHE A C 1
ATOM 840 O O . PHE A 1 112 ? 7.272 9.179 1.154 1.00 92.31 112 PHE A O 1
ATOM 847 N N . ASN A 1 113 ? 7.359 7.238 0.035 1.00 88.94 113 ASN A N 1
ATOM 848 C CA . ASN A 1 113 ? 6.656 7.724 -1.153 1.00 88.94 113 ASN A CA 1
ATOM 849 C C . ASN A 1 113 ? 5.174 8.044 -0.884 1.00 88.94 113 ASN A C 1
ATOM 851 O O . ASN A 1 113 ? 4.615 8.940 -1.517 1.00 88.94 113 ASN A O 1
ATOM 855 N N . HIS A 1 114 ? 4.539 7.325 0.044 1.00 91.75 114 HIS A N 1
ATOM 856 C CA . HIS A 1 114 ? 3.118 7.482 0.366 1.00 91.75 114 HIS A CA 1
ATOM 857 C C . HIS A 1 114 ? 2.849 8.481 1.498 1.00 91.75 114 HIS A C 1
ATOM 859 O O . HIS A 1 114 ? 1.785 9.100 1.537 1.00 91.75 114 HIS A O 1
ATOM 865 N N . LEU A 1 115 ? 3.812 8.688 2.401 1.00 93.19 115 LEU A N 1
ATOM 866 C CA . LEU A 1 115 ? 3.620 9.452 3.633 1.00 93.19 115 LEU A CA 1
ATOM 867 C C . LEU A 1 115 ? 3.014 10.850 3.429 1.00 93.19 115 LEU A C 1
ATOM 869 O O . LEU A 1 115 ? 2.033 11.175 4.103 1.00 93.19 115 LEU A O 1
ATOM 873 N N . PRO A 1 116 ? 3.515 11.687 2.504 1.00 90.44 116 PRO A N 1
ATOM 874 C CA . PRO A 1 116 ? 2.955 13.021 2.345 1.00 90.44 116 PRO A CA 1
ATOM 875 C C . PRO A 1 116 ? 1.507 13.017 1.839 1.00 90.44 116 PRO A C 1
ATOM 877 O O . PRO A 1 116 ? 0.724 13.890 2.214 1.00 90.44 116 PRO A O 1
ATOM 880 N N . ARG A 1 117 ? 1.149 12.044 0.989 1.00 88.25 117 ARG A N 1
ATOM 881 C CA . ARG A 1 117 ? -0.217 11.881 0.487 1.00 88.25 117 ARG A CA 1
ATOM 882 C C . ARG A 1 117 ? -1.134 11.370 1.592 1.00 88.25 117 ARG A C 1
ATOM 884 O O . ARG A 1 117 ? -2.194 11.951 1.773 1.00 88.25 117 ARG A O 1
ATOM 891 N N . ALA A 1 118 ? -0.702 10.378 2.370 1.00 92.25 118 ALA A N 1
ATOM 892 C CA . ALA A 1 118 ? -1.458 9.860 3.510 1.00 92.25 118 ALA A CA 1
ATOM 893 C C . ALA A 1 118 ? -1.848 10.978 4.490 1.00 92.25 118 ALA A C 1
ATOM 895 O O . ALA A 1 118 ? -3.019 11.147 4.827 1.00 92.25 118 ALA A O 1
ATOM 896 N N . LEU A 1 119 ? -0.876 11.809 4.875 1.00 92.19 119 LEU A N 1
ATOM 897 C CA . LEU A 1 119 ? -1.110 12.944 5.768 1.00 92.19 119 LEU A CA 1
ATOM 898 C C . LEU A 1 119 ? -2.019 14.005 5.141 1.00 92.19 119 LEU A C 1
ATOM 900 O O . LEU A 1 119 ? -2.881 14.557 5.819 1.00 92.19 119 LEU A O 1
ATOM 904 N N . HIS A 1 120 ? -1.859 14.286 3.845 1.00 88.31 120 HIS A N 1
ATOM 905 C CA . HIS A 1 120 ? -2.731 15.223 3.137 1.00 88.31 120 HIS A CA 1
ATOM 906 C C . HIS A 1 120 ? -4.177 14.721 3.033 1.00 88.31 120 HIS A C 1
ATOM 908 O O . HIS A 1 120 ? -5.106 15.515 3.170 1.00 88.31 120 HIS A O 1
ATOM 914 N N . ALA A 1 121 ? -4.360 13.417 2.822 1.00 89.19 121 ALA A N 1
ATOM 915 C CA . ALA A 1 121 ? -5.663 12.777 2.725 1.00 89.19 121 ALA A CA 1
ATOM 916 C C . ALA A 1 121 ? -6.411 12.757 4.070 1.00 89.19 121 ALA A C 1
ATOM 918 O O . ALA A 1 121 ? -7.641 12.721 4.088 1.00 89.19 121 ALA A O 1
ATOM 919 N N . GLY A 1 122 ? -5.679 12.855 5.185 1.00 92.81 122 GLY A N 1
ATOM 920 C CA . GLY A 1 122 ? -6.233 12.933 6.536 1.00 92.81 122 GLY A CA 1
ATOM 921 C C . GLY A 1 122 ? -5.899 11.738 7.425 1.00 92.81 122 GLY A C 1
ATOM 922 O O . GLY A 1 122 ? -6.450 11.650 8.523 1.00 92.81 122 GLY A O 1
ATOM 923 N N . VAL A 1 123 ? -4.994 10.849 6.993 1.00 95.44 123 VAL A N 1
ATOM 924 C CA . VAL A 1 123 ? -4.478 9.772 7.845 1.00 95.44 123 VAL A CA 1
ATOM 925 C C . VAL A 1 123 ? -3.747 10.387 9.032 1.00 95.44 123 VAL A C 1
ATOM 927 O O . VAL A 1 123 ? -2.864 11.234 8.882 1.00 95.44 123 VAL A O 1
ATOM 930 N N . ARG A 1 124 ? -4.116 9.942 10.229 1.00 95.62 124 ARG A N 1
ATOM 931 C CA . ARG A 1 124 ? -3.577 10.447 11.485 1.00 95.62 124 ARG A CA 1
ATOM 932 C C . ARG A 1 124 ? -2.079 10.096 11.624 1.00 95.62 124 ARG A C 1
ATOM 934 O O . ARG A 1 124 ? -1.740 8.912 11.523 1.00 95.62 124 ARG A O 1
ATOM 941 N N . PRO A 1 125 ? -1.178 11.065 11.895 1.00 95.25 125 PRO A N 1
ATOM 942 C CA . PRO A 1 125 ? 0.245 10.790 12.125 1.00 95.25 125 PRO A CA 1
ATOM 943 C C . PRO A 1 125 ? 0.479 9.720 13.197 1.00 95.25 125 PRO A C 1
ATOM 945 O O . PRO A 1 125 ? 1.301 8.824 13.027 1.00 95.25 125 PRO A O 1
ATOM 948 N N . GLU A 1 126 ? -0.302 9.767 14.273 1.00 95.56 126 GLU A N 1
ATOM 949 C CA . GLU A 1 126 ? -0.241 8.819 15.380 1.00 95.56 126 GLU A CA 1
ATOM 950 C C . GLU A 1 126 ? -0.638 7.401 14.949 1.00 95.56 126 GLU A C 1
ATOM 952 O O . GLU A 1 126 ? -0.092 6.437 15.478 1.00 95.56 126 GLU A O 1
ATOM 957 N N . ALA A 1 127 ? -1.542 7.255 13.974 1.00 97.44 127 ALA A N 1
ATOM 958 C CA . ALA A 1 127 ? -1.901 5.952 13.424 1.00 97.44 127 ALA A CA 1
ATOM 959 C C . ALA A 1 127 ? -0.777 5.385 12.543 1.00 97.44 127 ALA A C 1
ATOM 961 O O . ALA A 1 127 ? -0.454 4.203 12.640 1.00 97.44 127 ALA A O 1
ATOM 962 N N . ILE A 1 128 ? -0.118 6.229 11.740 1.00 96.88 128 ILE A N 1
ATOM 963 C CA . ILE A 1 128 ? 1.080 5.844 10.973 1.00 96.88 128 ILE A CA 1
ATOM 964 C C . ILE A 1 128 ? 2.195 5.382 11.919 1.00 96.88 128 ILE A C 1
ATOM 966 O O . ILE A 1 128 ? 2.811 4.338 11.700 1.00 96.88 128 ILE A O 1
ATOM 970 N N . GLU A 1 129 ? 2.444 6.132 12.991 1.00 96.62 129 GLU A N 1
ATOM 971 C CA . GLU A 1 129 ? 3.421 5.756 14.010 1.00 96.62 129 GLU A CA 1
ATOM 972 C C . GLU A 1 129 ? 3.055 4.459 14.742 1.00 96.62 129 GLU A C 1
ATOM 974 O O . GLU A 1 129 ? 3.922 3.608 14.946 1.00 96.62 129 GLU A O 1
ATOM 979 N N . ALA A 1 130 ? 1.784 4.291 15.116 1.00 97.94 130 ALA A N 1
ATOM 980 C CA . ALA A 1 130 ? 1.269 3.078 15.741 1.00 97.94 130 ALA A CA 1
ATOM 981 C C . ALA A 1 130 ? 1.506 1.850 14.850 1.00 97.94 130 ALA A C 1
ATOM 983 O O . ALA A 1 130 ? 2.079 0.859 15.305 1.00 97.94 130 ALA A O 1
ATOM 984 N N . LEU A 1 131 ? 1.176 1.945 13.556 1.00 98.19 131 LEU A N 1
ATOM 985 C CA . LEU A 1 131 ? 1.435 0.884 12.581 1.00 98.19 131 LEU A CA 1
ATOM 986 C C . LEU A 1 131 ? 2.931 0.569 12.463 1.00 98.19 131 LEU A C 1
ATOM 988 O O . LEU A 1 131 ? 3.300 -0.603 12.518 1.00 98.19 131 LEU A O 1
ATOM 992 N N . ARG A 1 132 ? 3.800 1.587 12.363 1.00 95.69 132 ARG A N 1
ATOM 993 C CA . ARG A 1 132 ? 5.265 1.401 12.300 1.00 95.69 132 ARG A CA 1
ATOM 994 C C . ARG A 1 132 ? 5.816 0.671 13.526 1.00 95.69 132 ARG A C 1
ATOM 996 O O . ARG A 1 132 ? 6.698 -0.169 13.383 1.00 95.69 132 ARG A O 1
ATOM 1003 N N . ARG A 1 133 ? 5.298 0.977 14.721 1.00 96.19 133 ARG A N 1
ATOM 1004 C CA . ARG A 1 133 ? 5.720 0.346 15.984 1.00 96.19 133 ARG A CA 1
ATOM 1005 C C . ARG A 1 133 ? 5.049 -1.003 16.258 1.00 96.19 133 ARG A C 1
ATOM 1007 O O . ARG A 1 133 ? 5.458 -1.686 17.192 1.00 96.19 133 ARG A O 1
ATOM 1014 N N . GLY A 1 134 ? 4.036 -1.385 15.478 1.00 96.50 134 GLY A N 1
ATOM 1015 C CA . GLY A 1 134 ? 3.195 -2.547 15.775 1.00 96.50 134 GLY A CA 1
ATOM 1016 C C . GLY A 1 134 ? 2.337 -2.370 17.035 1.00 96.50 134 GLY A C 1
ATOM 1017 O O . GLY A 1 134 ? 1.994 -3.355 17.681 1.00 96.50 134 GLY A O 1
ATOM 1018 N N . ASP A 1 135 ? 2.021 -1.126 17.398 1.00 97.88 135 ASP A N 1
ATOM 1019 C CA . ASP A 1 135 ? 1.247 -0.759 18.585 1.00 97.88 135 ASP A CA 1
ATOM 1020 C C . ASP A 1 135 ? -0.230 -0.552 18.219 1.00 97.88 135 ASP A C 1
ATOM 1022 O O . ASP A 1 135 ? -0.716 0.571 18.077 1.00 97.88 135 ASP A O 1
ATOM 1026 N N . ASP A 1 136 ? -0.955 -1.655 18.035 1.00 97.50 136 ASP A N 1
ATOM 1027 C CA . ASP A 1 136 ? -2.381 -1.618 17.687 1.00 97.50 136 ASP A CA 1
ATOM 1028 C C . ASP A 1 136 ? -3.245 -0.955 18.771 1.00 97.50 136 ASP A C 1
ATOM 1030 O O . ASP A 1 136 ? -4.367 -0.531 18.485 1.00 97.50 136 ASP A O 1
ATOM 1034 N N . ASP A 1 137 ? -2.736 -0.837 20.001 1.00 97.75 137 ASP A N 1
ATOM 1035 C CA . ASP A 1 137 ? -3.436 -0.191 21.108 1.00 97.75 137 ASP A CA 1
ATOM 1036 C C . ASP A 1 137 ? -3.537 1.325 20.980 1.00 97.75 137 ASP A C 1
ATOM 1038 O O . ASP A 1 137 ? -4.500 1.918 21.471 1.00 97.75 137 ASP A O 1
ATOM 1042 N N . ALA A 1 138 ? -2.639 1.933 20.207 1.00 97.56 138 ALA A N 1
ATOM 1043 C CA . ALA A 1 138 ? -2.703 3.342 19.836 1.00 97.56 138 ALA A CA 1
ATOM 1044 C C . ALA A 1 138 ? -3.618 3.633 18.624 1.00 97.56 138 ALA A C 1
ATOM 1046 O O . ALA A 1 138 ? -3.878 4.806 18.308 1.00 97.56 138 ALA A O 1
ATOM 1047 N N . LEU A 1 139 ? -4.122 2.598 17.937 1.00 97.81 139 LEU A N 1
ATOM 1048 C CA . LEU A 1 139 ? -5.093 2.749 16.850 1.00 97.81 139 LEU A CA 1
ATOM 1049 C C . LEU A 1 139 ? -6.505 2.965 17.402 1.00 97.81 139 LEU A C 1
ATOM 1051 O O . LEU A 1 139 ? -6.943 2.302 18.346 1.00 97.81 139 LEU A O 1
ATOM 1055 N N . LEU A 1 140 ? -7.261 3.848 16.750 1.00 97.44 140 LEU A N 1
ATOM 1056 C CA . LEU A 1 140 ? -8.696 3.971 16.986 1.00 97.44 140 LEU A CA 1
ATOM 1057 C C . LEU A 1 140 ? -9.392 2.640 16.647 1.00 97.44 140 LEU A C 1
ATOM 1059 O O . LEU A 1 140 ? -8.921 1.921 15.763 1.00 97.44 140 LEU A O 1
ATOM 1063 N N . PRO A 1 141 ? -10.545 2.309 17.263 1.00 96.69 141 PRO A N 1
ATOM 1064 C CA . PRO A 1 141 ? -11.231 1.034 17.019 1.00 96.69 141 PRO A CA 1
ATOM 1065 C C . PRO A 1 141 ? -11.445 0.741 15.530 1.00 96.69 141 PRO A C 1
ATOM 1067 O O . PRO A 1 141 ? -11.192 -0.362 15.056 1.00 96.69 141 PRO A O 1
ATOM 1070 N N . LYS A 1 142 ? -11.819 1.776 14.776 1.00 95.25 142 LYS A N 1
ATOM 1071 C CA . LYS A 1 142 ? -12.018 1.739 13.328 1.00 95.25 142 LYS A CA 1
ATOM 1072 C C . LYS A 1 142 ? -10.724 1.525 12.533 1.00 95.25 142 LYS A C 1
ATOM 1074 O O . LYS A 1 142 ? -10.725 0.795 11.544 1.00 95.25 142 LYS A O 1
ATOM 1079 N N . GLU A 1 143 ? -9.633 2.168 12.924 1.00 97.75 143 GLU A N 1
ATOM 1080 C CA . GLU A 1 143 ? -8.320 1.968 12.301 1.00 97.75 143 GLU A CA 1
ATOM 1081 C C . GLU A 1 143 ? -7.835 0.535 12.554 1.00 97.75 143 GLU A C 1
ATOM 1083 O O . GLU A 1 143 ? -7.402 -0.149 11.629 1.00 97.75 143 GLU A O 1
ATOM 1088 N N . ARG A 1 144 ? -7.989 0.047 13.792 1.00 97.94 144 ARG A N 1
ATOM 1089 C CA . ARG A 1 144 ? -7.617 -1.312 14.194 1.00 97.94 144 ARG A CA 1
ATOM 1090 C C . ARG A 1 144 ? -8.407 -2.376 13.438 1.00 97.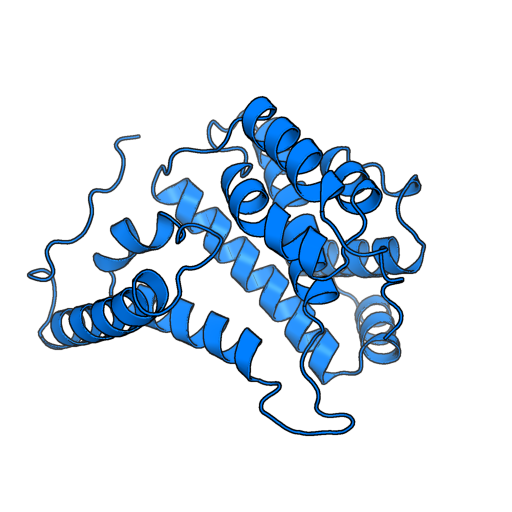94 144 ARG A C 1
ATOM 1092 O O . ARG A 1 144 ? -7.820 -3.344 12.970 1.00 97.94 144 ARG A O 1
ATOM 1099 N N . GLU A 1 145 ? -9.717 -2.194 13.302 1.00 97.94 145 GLU A N 1
ATOM 1100 C CA . GLU A 1 145 ? -10.586 -3.116 12.565 1.00 97.94 145 GLU A CA 1
ATOM 1101 C C . GLU A 1 145 ? -10.146 -3.244 11.094 1.00 97.94 145 GLU A C 1
ATOM 1103 O O . GLU A 1 145 ? -9.960 -4.352 10.591 1.00 97.94 145 GLU A O 1
ATOM 1108 N N . LEU A 1 146 ? -9.888 -2.110 10.426 1.00 98.44 146 LEU A N 1
ATOM 1109 C CA . LEU A 1 146 ? -9.404 -2.090 9.045 1.00 98.44 146 LEU A CA 1
ATOM 1110 C C . LEU A 1 146 ? -7.992 -2.685 8.930 1.00 98.44 146 LEU A C 1
ATOM 1112 O O . LEU A 1 146 ? -7.728 -3.466 8.019 1.00 98.44 146 LEU A O 1
ATOM 1116 N N . ALA A 1 147 ? -7.090 -2.366 9.863 1.00 98.62 147 ALA A N 1
ATOM 1117 C CA . ALA A 1 147 ? -5.745 -2.934 9.889 1.00 98.62 147 ALA A CA 1
ATOM 1118 C C . ALA A 1 147 ? -5.773 -4.459 10.078 1.00 98.62 147 ALA A C 1
ATOM 1120 O O . ALA A 1 147 ? -5.038 -5.179 9.400 1.00 98.62 147 ALA A O 1
ATOM 1121 N N . GLY A 1 148 ? -6.649 -4.960 10.954 1.00 98.56 148 GLY A N 1
ATOM 1122 C CA . GLY A 1 148 ? -6.888 -6.387 11.152 1.00 98.56 148 GLY A CA 1
ATOM 1123 C C . GLY A 1 148 ? -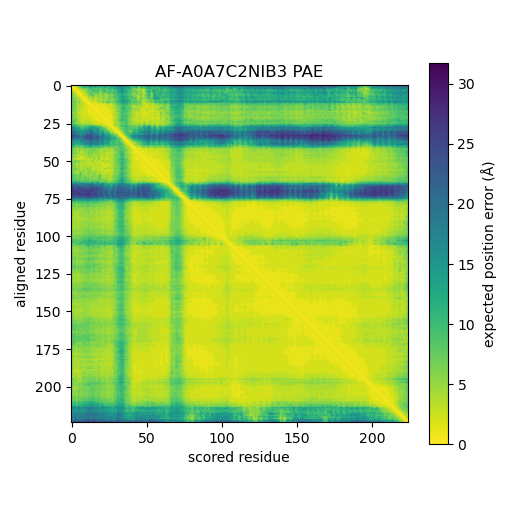7.369 -7.070 9.873 1.00 98.56 148 GLY A C 1
ATOM 1124 O O . GLY A 1 148 ? -6.792 -8.079 9.468 1.00 98.56 148 GLY A O 1
ATOM 1125 N N . PHE A 1 149 ? -8.350 -6.479 9.188 1.00 98.75 149 PHE A N 1
ATOM 1126 C CA . PHE A 1 149 ? -8.831 -6.992 7.906 1.00 98.75 149 PHE A CA 1
ATOM 1127 C C . PHE A 1 149 ? -7.738 -7.023 6.832 1.00 98.75 149 PHE A C 1
ATOM 1129 O O . PHE A 1 149 ? -7.543 -8.052 6.191 1.00 98.75 149 PHE A O 1
ATOM 1136 N N . VAL A 1 150 ? -6.984 -5.933 6.653 1.00 98.81 150 VAL A N 1
ATOM 1137 C CA . VAL A 1 150 ? -5.892 -5.873 5.665 1.00 98.81 150 VAL A CA 1
ATOM 1138 C C . VAL A 1 150 ? -4.837 -6.941 5.953 1.00 98.81 150 VAL A C 1
ATOM 1140 O O . VAL A 1 150 ? -4.400 -7.630 5.036 1.00 98.81 150 VAL A O 1
ATOM 1143 N N . ARG A 1 151 ? -4.455 -7.145 7.218 1.00 98.75 151 ARG A N 1
ATOM 1144 C CA . ARG A 1 151 ? -3.516 -8.216 7.592 1.00 98.75 151 ARG A CA 1
ATOM 1145 C C . ARG A 1 151 ? -4.083 -9.603 7.280 1.00 98.75 151 ARG A C 1
ATOM 1147 O O . ARG A 1 151 ? -3.358 -10.414 6.715 1.00 98.75 151 ARG A O 1
ATOM 1154 N N . ALA A 1 152 ? -5.366 -9.846 7.552 1.00 98.69 152 ALA A N 1
ATOM 1155 C CA . ALA A 1 152 ? -6.029 -11.099 7.187 1.00 98.69 152 ALA A CA 1
ATOM 1156 C C . ALA A 1 152 ? -6.083 -11.316 5.662 1.00 98.69 152 ALA A C 1
ATOM 1158 O O . ALA A 1 152 ? -5.893 -12.438 5.198 1.00 98.69 152 ALA A O 1
ATOM 1159 N N . VAL A 1 153 ? -6.270 -10.255 4.862 1.00 98.75 153 VAL A N 1
ATOM 1160 C CA . VAL A 1 153 ? -6.165 -10.321 3.390 1.00 98.75 153 VAL A CA 1
ATOM 1161 C C . VAL A 1 153 ? -4.765 -10.768 2.971 1.00 98.75 153 VAL A C 1
ATOM 1163 O O . VAL A 1 1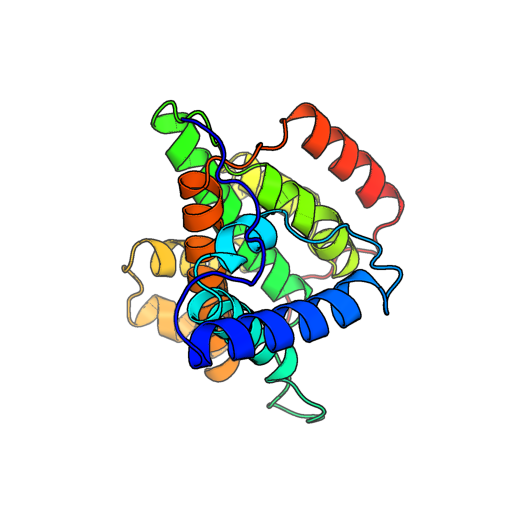53 ? -4.634 -11.679 2.155 1.00 98.75 153 VAL A O 1
ATOM 1166 N N . LEU A 1 154 ? -3.719 -10.162 3.541 1.00 98.44 154 LEU A N 1
ATOM 1167 C CA . LEU A 1 154 ? -2.328 -10.502 3.225 1.00 98.44 154 LEU A CA 1
ATOM 1168 C C . LEU A 1 154 ? -1.951 -11.927 3.647 1.00 98.44 154 LEU A C 1
ATOM 1170 O O . LEU A 1 154 ? -1.189 -12.592 2.946 1.00 98.44 154 LEU A O 1
ATOM 1174 N N . ASP A 1 155 ? -2.483 -12.390 4.776 1.00 98.12 155 ASP A N 1
ATOM 1175 C CA . ASP A 1 155 ? -2.243 -13.735 5.300 1.00 98.12 155 ASP A CA 1
ATOM 1176 C C . ASP A 1 155 ? -3.156 -14.796 4.634 1.00 98.12 155 ASP A C 1
ATOM 1178 O O . ASP A 1 155 ? -2.972 -15.993 4.856 1.00 98.12 155 ASP A O 1
ATOM 1182 N N . GLY A 1 156 ? -4.126 -14.389 3.801 1.00 98.19 156 GLY A N 1
ATOM 1183 C CA . GLY A 1 156 ? -5.092 -15.290 3.161 1.00 98.19 156 GLY A CA 1
ATOM 1184 C C . GLY A 1 156 ? -6.081 -15.929 4.144 1.00 98.19 156 GLY A C 1
ATOM 1185 O O . GLY A 1 156 ? -6.552 -17.039 3.907 1.00 98.19 156 GLY A O 1
ATOM 1186 N N . SER A 1 157 ? -6.364 -15.250 5.256 1.00 98.56 157 SER A N 1
ATOM 1187 C CA . SER A 1 157 ? -7.112 -15.761 6.410 1.00 98.56 157 SER A CA 1
ATOM 1188 C C . SER A 1 157 ? -8.406 -14.996 6.703 1.00 98.56 157 SER A C 1
ATOM 1190 O O . SER A 1 157 ? -8.960 -15.127 7.792 1.00 98.56 157 SER A O 1
ATOM 1192 N N . VAL A 1 158 ? -8.903 -14.197 5.750 1.00 98.56 158 VAL A N 1
ATOM 1193 C CA . VAL A 1 158 ? -10.212 -13.535 5.873 1.00 98.56 158 VAL A CA 1
ATOM 1194 C C . VAL A 1 158 ? -11.306 -14.595 5.984 1.00 98.56 158 VAL A C 1
ATOM 1196 O O . VAL A 1 158 ? -11.497 -15.389 5.064 1.00 98.56 158 VAL A O 1
ATOM 1199 N N . ASP A 1 159 ? -12.033 -14.582 7.097 1.00 98.31 159 ASP A N 1
ATOM 1200 C CA . ASP A 1 159 ? -13.207 -15.419 7.317 1.00 98.31 159 ASP A CA 1
ATOM 1201 C C . ASP A 1 159 ? -14.515 -14.668 7.006 1.00 98.31 159 ASP A C 1
ATOM 1203 O O . ASP A 1 159 ? -14.527 -13.470 6.696 1.00 98.31 159 ASP A O 1
ATOM 1207 N N . ASP A 1 160 ? -15.641 -15.383 7.083 1.00 98.56 160 ASP A N 1
ATOM 1208 C CA . ASP A 1 160 ? -16.965 -14.829 6.781 1.00 98.56 160 ASP A CA 1
ATOM 1209 C C . ASP A 1 160 ? -17.336 -13.661 7.706 1.00 98.56 160 ASP A C 1
ATOM 1211 O O . ASP A 1 160 ? -17.978 -12.704 7.269 1.00 98.56 160 ASP A O 1
ATOM 1215 N N . ALA A 1 161 ? -16.923 -13.719 8.977 1.00 98.00 161 ALA A N 1
ATOM 1216 C CA . ALA A 1 161 ? -17.216 -12.686 9.964 1.00 98.00 161 ALA A CA 1
ATOM 1217 C C . ALA A 1 161 ? -16.423 -11.401 9.683 1.00 98.00 161 ALA A C 1
ATOM 1219 O O . ALA A 1 161 ? -17.002 -10.314 9.650 1.00 98.00 161 ALA A O 1
ATOM 1220 N N . GLY A 1 162 ? -15.120 -11.517 9.417 1.00 97.50 162 GLY A N 1
ATOM 1221 C CA . GLY A 1 162 ? -14.259 -10.399 9.043 1.00 97.50 162 GLY A CA 1
ATOM 1222 C C . GLY A 1 162 ? -14.682 -9.763 7.719 1.00 97.50 162 GLY A C 1
ATOM 1223 O O . GLY A 1 162 ? -14.722 -8.534 7.609 1.00 97.50 162 GLY A O 1
ATOM 1224 N N . TRP A 1 163 ? -15.074 -10.578 6.733 1.00 98.38 163 TRP A N 1
ATOM 1225 C CA . TRP A 1 163 ? -15.627 -10.077 5.474 1.00 98.38 163 TRP A CA 1
ATOM 1226 C C . TRP A 1 163 ? -16.959 -9.345 5.676 1.00 98.38 163 TRP A C 1
ATOM 1228 O O . TRP A 1 163 ? -17.144 -8.247 5.145 1.00 98.38 163 TRP A O 1
ATOM 1238 N N . ALA A 1 164 ? -17.881 -9.920 6.458 1.00 98.00 164 ALA A N 1
ATOM 1239 C CA . ALA A 1 164 ? -19.161 -9.290 6.768 1.00 98.00 164 ALA A CA 1
ATOM 1240 C C . ALA A 1 164 ? -18.972 -7.947 7.487 1.00 98.00 164 ALA A C 1
ATOM 1242 O O . ALA A 1 164 ? -19.567 -6.964 7.056 1.00 98.00 164 ALA A O 1
ATOM 1243 N N . SER A 1 165 ? -18.080 -7.871 8.483 1.00 97.19 165 SER A N 1
ATOM 1244 C CA . SER A 1 165 ? -17.783 -6.627 9.213 1.00 97.19 165 SER A CA 1
ATOM 1245 C C . SER A 1 165 ? -17.316 -5.510 8.274 1.00 97.19 165 SER A C 1
ATOM 1247 O O . SER A 1 165 ? -17.864 -4.407 8.281 1.00 97.19 165 SER A O 1
ATOM 1249 N N . MET A 1 166 ? -16.360 -5.803 7.381 1.00 97.44 166 MET A N 1
ATOM 1250 C CA . MET A 1 166 ? -15.887 -4.807 6.414 1.00 97.44 166 MET A CA 1
ATOM 1251 C C . MET A 1 166 ? -16.945 -4.406 5.398 1.00 97.44 166 MET A C 1
ATOM 1253 O O . MET A 1 166 ? -17.015 -3.237 5.019 1.00 97.44 166 MET A O 1
ATOM 1257 N N . ARG A 1 167 ? -17.764 -5.355 4.938 1.00 96.44 167 ARG A N 1
ATOM 1258 C CA . ARG A 1 167 ? -18.868 -5.054 4.027 1.00 96.44 167 ARG A CA 1
ATOM 1259 C C . ARG A 1 167 ? -19.902 -4.157 4.694 1.00 96.44 167 ARG A C 1
ATOM 1261 O O . ARG A 1 167 ? -20.362 -3.223 4.050 1.00 96.44 167 ARG A O 1
ATOM 1268 N N . ASP A 1 168 ? -20.262 -4.429 5.940 1.00 95.19 168 ASP A N 1
ATOM 1269 C CA . ASP A 1 168 ? -21.269 -3.651 6.660 1.00 95.19 168 ASP A CA 1
ATOM 1270 C C . ASP A 1 168 ? -20.765 -2.227 6.927 1.00 95.19 168 ASP A C 1
ATOM 1272 O O . ASP A 1 168 ? -21.531 -1.268 6.857 1.00 95.19 168 ASP A O 1
ATOM 1276 N N . ARG A 1 169 ? -19.454 -2.072 7.143 1.00 92.88 169 ARG A N 1
ATOM 1277 C CA . ARG A 1 169 ? -18.820 -0.771 7.359 1.00 92.88 169 ARG A CA 1
ATOM 1278 C C . ARG A 1 169 ? -18.571 0.034 6.083 1.00 92.88 169 ARG A C 1
ATOM 1280 O O . ARG A 1 169 ? -18.822 1.232 6.058 1.00 92.88 169 ARG A O 1
ATOM 1287 N N . LEU A 1 170 ? -17.983 -0.578 5.058 1.00 91.81 170 LEU A N 1
ATOM 1288 C CA . LEU A 1 170 ? -17.522 0.126 3.855 1.00 91.81 170 LEU A CA 1
ATOM 1289 C C . LEU A 1 170 ? -18.518 0.016 2.692 1.00 91.81 170 LEU A C 1
ATOM 1291 O O . LEU A 1 170 ? -18.443 0.784 1.734 1.00 91.81 170 LEU A O 1
ATOM 1295 N N . GLY A 1 171 ? -19.430 -0.951 2.741 1.00 92.50 171 GLY A N 1
ATOM 1296 C CA . GLY A 1 171 ? -20.148 -1.462 1.581 1.00 92.50 171 GLY A CA 1
ATOM 1297 C C . GLY A 1 171 ? -19.319 -2.495 0.808 1.00 92.50 171 GLY A C 1
ATOM 1298 O O . GLY A 1 171 ? -18.086 -2.456 0.782 1.00 92.50 171 GLY A O 1
ATOM 1299 N N . THR A 1 172 ? -19.998 -3.416 0.115 1.00 93.12 172 THR A N 1
ATOM 1300 C CA . THR A 1 172 ? -19.370 -4.522 -0.643 1.00 93.12 172 THR A CA 1
ATOM 1301 C C . THR A 1 172 ? -18.274 -4.045 -1.583 1.00 93.12 172 THR A C 1
ATOM 1303 O O . THR A 1 172 ? -17.183 -4.604 -1.625 1.00 93.12 172 THR A O 1
ATOM 1306 N N . ARG A 1 173 ? -18.566 -2.990 -2.341 1.00 90.81 173 ARG A N 1
ATOM 1307 C CA . ARG A 1 173 ? -17.654 -2.470 -3.349 1.00 90.81 173 ARG A CA 1
ATOM 1308 C C . ARG A 1 173 ? -16.348 -1.967 -2.731 1.00 90.81 173 ARG A C 1
ATOM 1310 O O . ARG A 1 173 ? -15.277 -2.353 -3.182 1.00 90.81 173 ARG A O 1
ATOM 1317 N N . ARG A 1 174 ? -16.432 -1.133 -1.694 1.00 92.06 174 ARG A N 1
ATOM 1318 C CA . ARG A 1 174 ? -15.253 -0.552 -1.040 1.00 92.06 174 ARG A CA 1
ATOM 1319 C C . ARG A 1 174 ? -14.465 -1.588 -0.243 1.00 92.06 174 ARG A C 1
ATOM 1321 O O . ARG A 1 174 ? -13.247 -1.488 -0.190 1.00 92.06 174 ARG A O 1
ATOM 1328 N N . ALA A 1 175 ? -15.121 -2.615 0.303 1.00 95.12 175 ALA A N 1
ATOM 1329 C CA . ALA A 1 175 ? -14.429 -3.757 0.902 1.00 95.12 175 ALA A CA 1
ATOM 1330 C C . ALA A 1 175 ? -13.579 -4.522 -0.135 1.00 95.12 175 ALA A C 1
ATOM 1332 O O . ALA A 1 175 ? -12.421 -4.847 0.132 1.00 95.12 175 ALA A O 1
ATOM 1333 N N . ILE A 1 176 ? -14.111 -4.738 -1.348 1.00 95.25 176 ILE A N 1
ATOM 1334 C CA . ILE A 1 176 ? -13.353 -5.317 -2.473 1.00 95.25 176 ILE A CA 1
ATOM 1335 C C . ILE A 1 176 ? -12.196 -4.398 -2.883 1.00 95.25 176 ILE A C 1
ATOM 1337 O O . ILE A 1 176 ? -11.080 -4.878 -3.085 1.00 95.25 176 ILE A O 1
ATOM 1341 N N . GLU A 1 177 ? -12.439 -3.090 -3.002 1.00 94.00 177 GLU A N 1
ATOM 1342 C CA . GLU A 1 177 ? -11.397 -2.113 -3.345 1.00 94.00 177 GLU A CA 1
ATOM 1343 C C . GLU A 1 177 ? -10.276 -2.111 -2.289 1.00 94.00 177 GLU A C 1
ATOM 1345 O O . GLU A 1 177 ? -9.109 -2.187 -2.662 1.00 94.00 177 GLU A O 1
ATOM 1350 N N . ALA A 1 178 ? -10.600 -2.133 -0.991 1.00 96.00 178 ALA A N 1
ATOM 1351 C CA . ALA A 1 178 ? -9.617 -2.187 0.094 1.00 96.00 178 ALA A CA 1
ATOM 1352 C C . ALA A 1 178 ? -8.752 -3.460 0.041 1.00 96.00 178 ALA A C 1
ATOM 1354 O O . ALA A 1 178 ? -7.527 -3.377 0.123 1.00 96.00 178 ALA A O 1
ATOM 1355 N N . ALA A 1 179 ? -9.364 -4.632 -0.168 1.00 97.88 179 ALA A N 1
ATOM 1356 C CA . ALA A 1 179 ? -8.621 -5.880 -0.349 1.00 97.88 179 ALA A CA 1
ATOM 1357 C C . ALA A 1 179 ? -7.739 -5.849 -1.613 1.00 97.88 179 ALA A C 1
ATOM 1359 O O . ALA A 1 179 ? -6.603 -6.320 -1.600 1.00 97.88 179 ALA A O 1
ATOM 1360 N N . SER A 1 180 ? -8.237 -5.251 -2.698 1.00 96.88 180 SER A N 1
ATOM 1361 C CA . SER A 1 180 ? -7.502 -5.131 -3.962 1.00 96.88 180 SER A CA 1
ATOM 1362 C C . SER A 1 180 ? -6.299 -4.192 -3.844 1.00 96.88 180 SER A C 1
ATOM 1364 O O . SER A 1 180 ? -5.229 -4.523 -4.353 1.00 96.88 180 SER A O 1
ATOM 1366 N N . TYR A 1 181 ? -6.444 -3.061 -3.144 1.00 95.69 181 TYR A N 1
ATOM 1367 C CA . TYR A 1 181 ? -5.329 -2.168 -2.820 1.00 95.69 181 TYR A CA 1
ATOM 1368 C C . TYR A 1 181 ? -4.278 -2.880 -1.970 1.00 95.69 181 TYR A C 1
ATOM 1370 O O . TYR A 1 181 ? -3.104 -2.854 -2.328 1.00 95.69 181 TYR A O 1
ATOM 1378 N N . ALA A 1 182 ? -4.694 -3.609 -0.927 1.00 98.00 182 ALA A N 1
ATOM 1379 C CA . ALA A 1 182 ? -3.767 -4.360 -0.082 1.00 98.00 182 ALA A CA 1
ATOM 1380 C C . ALA A 1 182 ? -2.901 -5.345 -0.890 1.00 98.00 182 ALA A C 1
ATOM 1382 O O . ALA A 1 182 ? -1.685 -5.420 -0.704 1.00 98.00 182 ALA A O 1
ATOM 1383 N N . LEU A 1 183 ? -3.515 -6.080 -1.823 1.00 98.19 183 LEU A N 1
ATOM 1384 C CA . LEU A 1 183 ? -2.811 -7.032 -2.685 1.00 98.19 183 LEU A CA 1
ATOM 1385 C C . LEU A 1 183 ? -1.933 -6.344 -3.740 1.00 98.19 183 LEU A C 1
ATOM 1387 O O . LEU A 1 183 ? -0.840 -6.836 -4.030 1.00 98.19 183 LEU A O 1
ATOM 1391 N N . LEU A 1 184 ? -2.381 -5.216 -4.304 1.00 95.44 184 LEU A N 1
ATOM 1392 C CA . LEU A 1 184 ? -1.582 -4.424 -5.240 1.00 95.44 184 LEU A CA 1
ATOM 1393 C C . LEU A 1 184 ? -0.323 -3.877 -4.559 1.00 95.44 184 LEU A C 1
ATOM 1395 O O . LEU A 1 184 ? 0.772 -4.057 -5.090 1.00 95.44 184 LEU A O 1
ATOM 1399 N N . ASP A 1 185 ? -0.465 -3.260 -3.388 1.00 95.75 185 ASP A N 1
ATOM 1400 C CA . ASP A 1 185 ? 0.659 -2.692 -2.641 1.00 95.75 185 ASP A CA 1
ATOM 1401 C C . ASP A 1 185 ? 1.631 -3.788 -2.196 1.00 95.75 185 ASP A C 1
ATOM 1403 O O . ASP A 1 185 ? 2.845 -3.644 -2.351 1.00 95.75 185 ASP A O 1
ATOM 1407 N N . PHE A 1 186 ? 1.117 -4.942 -1.754 1.00 97.38 186 PHE A N 1
ATOM 1408 C CA . PHE A 1 186 ? 1.951 -6.103 -1.448 1.00 97.38 186 PHE A CA 1
ATOM 1409 C C . PHE A 1 186 ? 2.760 -6.558 -2.668 1.00 97.38 186 PHE A C 1
ATOM 1411 O O . PHE A 1 186 ? 3.971 -6.786 -2.572 1.00 97.38 186 PHE A O 1
ATOM 1418 N N . PHE A 1 187 ? 2.110 -6.674 -3.829 1.00 96.25 187 PHE A N 1
ATOM 1419 C CA . PHE A 1 187 ? 2.767 -7.054 -5.075 1.00 96.25 187 PHE A CA 1
ATOM 1420 C C . PHE A 1 187 ? 3.847 -6.041 -5.480 1.00 96.25 187 PHE A C 1
ATOM 1422 O O . PHE A 1 187 ? 4.979 -6.435 -5.770 1.00 96.25 187 PHE A O 1
ATOM 1429 N N . VAL A 1 188 ? 3.531 -4.745 -5.433 1.00 93.44 188 VAL A N 1
ATOM 1430 C CA . VAL A 1 188 ? 4.461 -3.651 -5.741 1.00 93.44 188 VAL A CA 1
ATOM 1431 C C . VAL A 1 188 ? 5.676 -3.681 -4.817 1.00 93.44 188 VAL A C 1
ATOM 1433 O O . VAL A 1 188 ? 6.806 -3.696 -5.305 1.00 93.44 188 VAL A O 1
ATOM 1436 N N . CYS A 1 189 ? 5.483 -3.796 -3.502 1.00 93.88 189 CYS A N 1
ATOM 1437 C CA . CYS A 1 189 ? 6.588 -3.904 -2.552 1.00 93.88 189 CYS A CA 1
ATOM 1438 C C . CYS A 1 189 ? 7.499 -5.100 -2.855 1.00 93.88 189 CYS A C 1
ATOM 1440 O O . CYS A 1 189 ? 8.727 -4.983 -2.813 1.00 93.88 189 CYS A O 1
ATOM 1442 N N . ARG A 1 190 ? 6.923 -6.263 -3.189 1.00 95.25 190 ARG A N 1
ATOM 1443 C CA . ARG A 1 190 ? 7.716 -7.444 -3.561 1.00 95.25 190 ARG A CA 1
ATOM 1444 C C . ARG A 1 190 ? 8.523 -7.202 -4.836 1.00 95.25 190 ARG A C 1
ATOM 1446 O O . ARG A 1 190 ? 9.679 -7.619 -4.876 1.00 95.25 190 ARG A O 1
ATOM 1453 N N . LEU A 1 191 ? 7.971 -6.507 -5.831 1.00 93.88 191 LEU A N 1
ATOM 1454 C CA . LEU A 1 191 ? 8.718 -6.125 -7.031 1.00 93.88 191 LEU A CA 1
ATOM 1455 C C . LEU A 1 191 ? 9.888 -5.188 -6.708 1.00 93.88 191 LEU A C 1
ATOM 1457 O O . LEU A 1 191 ? 11.000 -5.449 -7.161 1.00 93.88 191 LEU A O 1
ATOM 1461 N N . GLU A 1 192 ? 9.678 -4.150 -5.892 1.00 91.75 192 GLU A N 1
ATOM 1462 C CA . GLU A 1 192 ? 10.753 -3.226 -5.495 1.00 91.75 192 GLU A CA 1
ATOM 1463 C C . GLU A 1 192 ? 11.920 -3.966 -4.821 1.00 91.75 192 GLU A C 1
ATOM 1465 O O . GLU A 1 192 ? 13.087 -3.762 -5.171 1.00 91.75 192 GLU A O 1
ATOM 1470 N N . SER A 1 193 ? 11.599 -4.900 -3.919 1.00 91.44 193 SER A N 1
ATOM 1471 C CA . SER A 1 193 ? 12.591 -5.760 -3.270 1.00 91.44 193 SER A CA 1
ATOM 1472 C C . SER A 1 193 ? 13.322 -6.664 -4.275 1.00 91.44 193 SER A C 1
ATOM 1474 O O . SER A 1 193 ? 14.551 -6.760 -4.235 1.00 91.44 193 SER A O 1
ATOM 1476 N N . VAL A 1 194 ? 12.597 -7.295 -5.207 1.00 92.44 194 VAL A N 1
ATOM 1477 C CA . VAL A 1 194 ? 13.169 -8.181 -6.240 1.00 92.44 194 VAL A CA 1
ATOM 1478 C C . VAL A 1 194 ? 14.064 -7.424 -7.222 1.00 92.44 194 VAL A C 1
ATOM 1480 O O . VAL A 1 194 ? 15.077 -7.964 -7.660 1.00 92.44 194 VAL A O 1
ATOM 1483 N N . PHE A 1 195 ? 13.753 -6.172 -7.551 1.00 91.06 195 PHE A N 1
ATOM 1484 C CA . PHE A 1 195 ? 14.601 -5.357 -8.426 1.00 91.06 195 PHE A CA 1
ATOM 1485 C C . PHE A 1 195 ? 15.825 -4.768 -7.719 1.00 91.06 195 PHE A C 1
ATOM 1487 O O . PHE A 1 195 ? 16.682 -4.164 -8.374 1.00 91.06 195 PHE A O 1
ATOM 1494 N N . GLY A 1 196 ? 15.940 -4.971 -6.401 1.00 88.94 196 GLY A N 1
ATOM 1495 C CA . GLY A 1 196 ? 17.035 -4.441 -5.599 1.00 88.94 196 GLY A CA 1
ATOM 1496 C C . GLY A 1 196 ? 17.052 -2.917 -5.609 1.00 88.94 196 GLY A C 1
ATOM 1497 O O . GLY A 1 196 ? 18.126 -2.323 -5.731 1.00 88.94 196 GLY A O 1
ATOM 1498 N N . LEU A 1 197 ? 15.870 -2.291 -5.554 1.00 89.19 197 LEU A N 1
ATOM 1499 C CA . LEU A 1 197 ? 15.773 -0.842 -5.429 1.00 89.19 197 LEU A CA 1
ATOM 1500 C C . LEU A 1 197 ? 16.382 -0.375 -4.107 1.00 89.19 197 LEU A C 1
ATOM 1502 O O . LEU A 1 197 ? 16.473 -1.128 -3.136 1.00 89.19 197 LEU A O 1
ATOM 1506 N N . GLN A 1 198 ? 16.812 0.885 -4.080 1.00 89.69 198 GLN A N 1
ATOM 1507 C CA . GLN A 1 198 ? 17.345 1.479 -2.867 1.00 89.69 198 GLN A CA 1
ATOM 1508 C C . GLN A 1 198 ? 16.200 1.813 -1.912 1.00 89.69 198 GLN A C 1
ATOM 1510 O O . GLN A 1 198 ? 15.288 2.577 -2.240 1.00 89.69 198 GLN A O 1
ATOM 1515 N N . ASP A 1 199 ? 16.284 1.257 -0.710 1.00 91.69 199 ASP A N 1
ATOM 1516 C CA . ASP A 1 199 ? 15.321 1.554 0.336 1.00 91.69 199 ASP A CA 1
ATOM 1517 C C . ASP A 1 199 ? 15.498 2.986 0.878 1.00 91.69 199 ASP A C 1
ATOM 1519 O O . ASP A 1 199 ? 16.491 3.664 0.590 1.00 91.69 199 ASP A O 1
ATOM 1523 N N . ALA A 1 200 ? 14.519 3.479 1.629 1.00 92.00 200 ALA A N 1
ATOM 1524 C CA . ALA A 1 200 ? 14.709 4.647 2.480 1.00 92.00 200 ALA A CA 1
ATOM 1525 C C . ALA A 1 200 ? 15.332 4.217 3.813 1.00 92.00 200 ALA A C 1
ATOM 1527 O O . ALA A 1 200 ? 15.322 3.044 4.186 1.00 92.00 200 ALA A O 1
ATOM 1528 N N . THR A 1 201 ? 15.883 5.176 4.537 1.00 93.50 201 THR A N 1
ATOM 1529 C CA . THR A 1 201 ? 16.342 5.004 5.914 1.00 93.50 201 THR A CA 1
ATOM 1530 C C . THR A 1 201 ? 15.260 5.452 6.893 1.00 93.50 201 THR A C 1
ATOM 1532 O O . THR A 1 201 ? 14.427 6.300 6.573 1.00 93.50 201 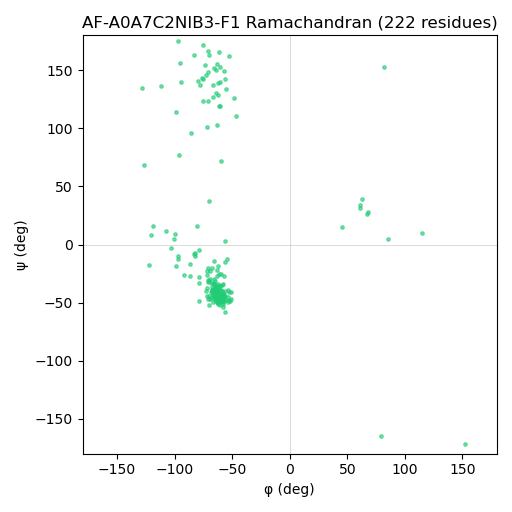THR A O 1
ATOM 1535 N N . GLU A 1 202 ? 15.302 4.935 8.123 1.00 93.25 202 GLU A N 1
ATOM 1536 C CA . GLU A 1 202 ? 14.411 5.394 9.203 1.00 93.25 202 GLU A CA 1
ATOM 1537 C C . GLU A 1 202 ? 14.538 6.905 9.434 1.00 93.25 202 GLU A C 1
ATOM 1539 O O . GLU A 1 202 ? 13.541 7.600 9.592 1.00 93.25 202 GLU A O 1
ATOM 1544 N N . ALA A 1 203 ? 15.765 7.437 9.374 1.00 94.94 203 ALA A N 1
ATOM 1545 C CA . ALA A 1 203 ? 16.025 8.861 9.557 1.00 94.94 203 ALA A CA 1
ATOM 1546 C C . ALA A 1 203 ? 15.376 9.727 8.461 1.00 94.94 203 ALA A C 1
ATOM 1548 O O . ALA A 1 203 ? 14.837 10.790 8.768 1.00 94.94 203 ALA A O 1
ATOM 1549 N N . GLU A 1 204 ? 15.402 9.278 7.200 1.00 93.44 204 GLU A N 1
ATOM 1550 C CA . GLU A 1 204 ? 14.704 9.953 6.097 1.00 93.44 204 GLU A CA 1
ATOM 1551 C C . GLU A 1 204 ? 13.186 9.937 6.308 1.00 93.44 204 GLU A C 1
ATOM 1553 O O . GLU A 1 204 ? 12.531 10.966 6.132 1.00 93.44 204 GLU A O 1
ATOM 1558 N N . LEU A 1 205 ? 12.626 8.794 6.716 1.00 93.06 205 LEU A N 1
ATOM 1559 C CA . LEU A 1 205 ? 11.191 8.658 6.961 1.00 93.06 205 LEU A CA 1
ATOM 1560 C C . LEU A 1 205 ? 10.728 9.516 8.150 1.00 93.06 205 LEU A C 1
ATOM 1562 O O . LEU A 1 205 ? 9.713 10.205 8.056 1.00 93.06 205 LEU A O 1
ATOM 1566 N N . ASP A 1 206 ? 11.490 9.533 9.243 1.00 94.00 206 ASP A N 1
ATOM 1567 C CA . ASP A 1 206 ? 11.202 10.348 10.427 1.00 94.00 206 ASP A CA 1
ATOM 1568 C C . ASP A 1 206 ? 11.296 11.848 10.141 1.00 94.00 206 ASP A C 1
ATOM 1570 O O . ASP A 1 206 ? 10.490 12.634 10.649 1.00 94.00 206 ASP A O 1
ATOM 1574 N N . ALA A 1 207 ? 12.280 12.265 9.339 1.00 92.75 207 ALA A N 1
ATOM 1575 C CA . ALA A 1 207 ? 12.400 13.650 8.902 1.00 92.75 207 ALA A CA 1
ATOM 1576 C C . ALA A 1 207 ? 11.178 14.065 8.072 1.00 92.75 207 ALA A C 1
ATOM 1578 O O . ALA A 1 207 ? 10.581 15.110 8.345 1.00 92.75 207 ALA A O 1
ATOM 1579 N N . LEU A 1 208 ? 10.759 13.211 7.132 1.00 90.19 208 LEU A N 1
ATOM 1580 C CA . LEU A 1 208 ? 9.594 13.459 6.290 1.00 90.19 208 LEU A CA 1
ATOM 1581 C C . LEU A 1 208 ? 8.292 13.511 7.099 1.00 90.19 208 LEU A C 1
ATOM 1583 O O . LEU A 1 208 ? 7.474 14.400 6.872 1.00 90.19 208 LEU A O 1
ATOM 1587 N N . LEU A 1 209 ? 8.109 12.616 8.077 1.00 90.56 209 LEU A N 1
ATOM 1588 C CA . LEU A 1 209 ? 6.942 12.618 8.967 1.00 90.56 209 LEU A CA 1
ATOM 1589 C C . LEU A 1 209 ? 6.832 13.936 9.735 1.00 90.56 209 LEU A C 1
ATOM 1591 O O . LEU A 1 209 ? 5.772 14.563 9.748 1.00 90.56 209 LEU A O 1
ATOM 1595 N N . LYS A 1 210 ? 7.943 14.392 10.323 1.00 89.50 210 LYS A N 1
ATOM 1596 C CA . LYS A 1 210 ? 8.001 15.662 11.061 1.00 89.50 210 LYS A CA 1
ATOM 1597 C C . LYS A 1 210 ? 7.734 16.868 10.168 1.00 89.50 210 LYS A C 1
ATOM 1599 O O . LYS A 1 210 ? 7.127 17.832 10.630 1.00 89.50 210 LYS A O 1
ATOM 1604 N N . GLU A 1 211 ? 8.213 16.851 8.928 1.00 88.38 211 GLU A N 1
ATOM 1605 C CA . GLU A 1 211 ? 7.979 17.929 7.968 1.00 88.38 211 GLU A CA 1
ATOM 1606 C C . GLU A 1 211 ? 6.515 17.967 7.521 1.00 88.38 211 GLU A C 1
ATOM 1608 O O . GLU A 1 211 ? 5.857 19.002 7.636 1.00 88.38 211 GLU A O 1
ATOM 1613 N N . ALA A 1 212 ? 5.987 16.834 7.065 1.00 84.12 212 ALA A N 1
ATOM 1614 C CA . ALA A 1 212 ? 4.648 16.749 6.503 1.00 84.12 212 ALA A CA 1
ATOM 1615 C C . ALA A 1 212 ? 3.551 16.981 7.558 1.00 84.12 212 ALA A C 1
ATOM 1617 O O . ALA A 1 212 ? 2.546 17.626 7.254 1.00 84.12 212 ALA A O 1
ATOM 1618 N N . ALA A 1 213 ? 3.767 16.567 8.813 1.00 80.75 213 ALA A N 1
ATOM 1619 C CA . ALA A 1 213 ? 2.834 16.825 9.912 1.00 80.75 213 ALA A CA 1
ATOM 1620 C C . ALA A 1 213 ? 2.622 18.326 10.199 1.00 80.75 213 ALA A C 1
ATOM 1622 O O . ALA A 1 213 ? 1.557 18.712 10.672 1.00 80.75 213 ALA A O 1
ATOM 1623 N N . ARG A 1 214 ? 3.587 19.205 9.875 1.00 84.69 214 ARG A N 1
ATOM 1624 C CA . ARG A 1 214 ? 3.455 20.664 10.094 1.00 84.69 214 ARG A CA 1
ATOM 1625 C C . ARG A 1 214 ? 2.458 21.341 9.154 1.00 84.69 214 ARG A C 1
ATOM 1627 O O . ARG A 1 214 ? 2.031 22.455 9.441 1.00 84.69 214 ARG A O 1
ATOM 1634 N N . GLY A 1 215 ? 2.134 20.709 8.026 1.00 78.00 215 GLY A N 1
ATOM 1635 C CA . GLY A 1 215 ? 1.237 21.253 7.002 1.00 78.00 215 GLY A CA 1
ATOM 1636 C C . GLY A 1 215 ? 0.011 20.385 6.728 1.00 78.00 215 GLY A C 1
ATOM 1637 O O . GLY A 1 215 ? -0.694 20.637 5.749 1.00 78.00 215 GLY A O 1
ATOM 1638 N N . ALA A 1 216 ? -0.216 19.346 7.534 1.00 76.06 216 ALA A N 1
ATOM 1639 C CA . ALA A 1 216 ? -1.336 18.438 7.356 1.00 76.06 216 ALA A CA 1
ATOM 1640 C C . ALA A 1 216 ? -2.652 19.097 7.818 1.00 76.06 216 ALA A C 1
ATOM 1642 O O . ALA A 1 216 ? -2.656 19.838 8.807 1.00 76.06 216 ALA A O 1
ATOM 1643 N N . PRO A 1 217 ? -3.775 18.854 7.119 1.00 78.38 217 PRO A N 1
ATOM 1644 C CA . PRO A 1 217 ? -5.089 19.223 7.633 1.00 78.38 217 PRO A CA 1
ATOM 1645 C C . PRO A 1 217 ? -5.386 18.473 8.941 1.00 78.38 217 PRO A C 1
ATOM 1647 O O . PRO A 1 217 ? -4.722 17.492 9.277 1.00 78.38 217 PRO A O 1
ATOM 1650 N N . ALA A 1 218 ? -6.406 18.919 9.680 1.00 77.81 218 ALA A N 1
ATOM 1651 C CA . ALA A 1 218 ? -6.885 18.171 10.840 1.00 77.81 218 ALA A CA 1
ATOM 1652 C C . ALA A 1 218 ? -7.241 16.732 10.428 1.00 77.81 218 ALA A C 1
ATOM 1654 O O . ALA A 1 218 ? -7.903 16.528 9.405 1.00 77.81 218 ALA A O 1
ATOM 1655 N N . ALA A 1 219 ? -6.786 15.759 11.221 1.00 74.62 219 ALA A N 1
ATOM 1656 C CA . ALA A 1 219 ? -7.041 14.346 10.971 1.00 74.62 219 ALA A CA 1
ATOM 1657 C C . ALA A 1 219 ? -8.548 14.077 10.881 1.00 74.62 219 ALA A C 1
ATOM 1659 O O . ALA A 1 219 ? -9.345 14.661 11.624 1.00 74.62 219 ALA A O 1
ATOM 1660 N N . ARG A 1 220 ? -8.933 13.182 9.972 1.00 74.75 220 ARG A N 1
ATOM 1661 C CA . ARG A 1 220 ? -10.310 12.701 9.869 1.00 74.75 220 ARG A CA 1
ATOM 1662 C C . ARG A 1 220 ? -10.428 11.407 10.662 1.00 74.75 220 ARG A C 1
ATOM 1664 O O . ARG A 1 220 ? -9.525 10.576 10.628 1.00 74.75 220 ARG A O 1
ATOM 1671 N N . ASP A 1 221 ? -11.538 11.230 11.378 1.00 73.31 221 ASP A N 1
ATOM 1672 C CA . ASP A 1 221 ? -11.940 9.867 11.732 1.00 73.31 221 ASP A CA 1
ATOM 1673 C C . ASP A 1 221 ? -12.204 9.142 10.407 1.00 73.31 221 ASP A C 1
ATOM 1675 O O . ASP A 1 221 ? -12.815 9.725 9.509 1.00 73.31 221 ASP A O 1
ATOM 1679 N N . LEU A 1 222 ? -11.787 7.881 10.281 1.00 75.06 222 LEU A N 1
ATOM 1680 C CA . LEU A 1 222 ? -12.104 7.021 9.129 1.00 75.06 222 LEU A CA 1
ATOM 1681 C C . LEU A 1 222 ? -13.599 6.622 9.130 1.00 75.06 222 LEU A C 1
ATOM 1683 O O . LEU A 1 222 ? -13.963 5.471 8.857 1.00 75.06 222 LEU A O 1
ATOM 1687 N N . SER A 1 223 ? -14.465 7.556 9.529 1.00 61.78 223 SER A N 1
ATOM 1688 C CA . SER A 1 223 ? -15.910 7.532 9.419 1.00 61.78 223 SER A CA 1
ATOM 1689 C C . SER A 1 223 ? -16.282 7.721 7.956 1.00 61.78 223 SER A C 1
ATOM 1691 O O . SER A 1 223 ? -16.247 8.835 7.430 1.00 61.78 223 SER A O 1
ATOM 1693 N N . LEU A 1 224 ? -16.604 6.595 7.331 1.00 57.75 224 LEU A N 1
ATOM 1694 C CA . LEU A 1 224 ? -17.354 6.522 6.090 1.00 57.75 224 LEU A CA 1
ATOM 1695 C C . LEU A 1 224 ? -18.853 6.509 6.365 1.00 57.75 224 LEU A C 1
ATOM 1697 O O . LEU A 1 224 ? -19.237 5.935 7.410 1.00 57.75 224 LEU A O 1
#